Protein AF-A0A444J565-F1 (afdb_monomer_lite)

Sequence (226 aa):
KYPTDCPASCKGESQDQESCPAECQDVPEECLSDNSDEPTAAITCDDCPAECEDNPDAEDCPAECQELGCYGGGSMGPLRFIGDIGYLRLSDPADFLFARLGVEYSPYAGTSYENISYLAMVGAAPKLDGSDGDDALLIDLFAQYNWSGAFDGFIGLGLGAWISAGDDDLDSEDTDIDILANIGARVYGHRDDFNISVFLEARNAVDELSDMDQYGRFGIGLRFQH

Foldseek 3Di:
DQDLPWDPVLPDDDDPVVPTDPSSNPDPPVRNDPPPDPPPPQDDLVNWDPVCQAPVPDPPGDVSNVVVVSHPLDVLAQKWKKKKWWWKAWLQGWIKTKIKIWIKGQPQPPHPQSQKIKIWIWIKIATDDHDDEGIWIKTKIWIKGWDDDPFTKIKIWIKMWTAAPDDPPDPRRHTFIKIKIKIWTWDDDDPSDWTKIKMKMKIAGPVCPVPCNRGIMIIIMMMIID

Radius of gyration: 32.0 Å; chains: 1; bounding box: 85×38×83 Å

Structure (mmCIF, N/CA/C/O backbone):
data_AF-A0A444J565-F1
#
_entry.id   AF-A0A444J565-F1
#
loop_
_atom_site.group_PDB
_atom_site.id
_atom_site.type_symbol
_atom_site.label_atom_id
_atom_site.label_alt_id
_atom_site.label_comp_id
_atom_site.label_asym_id
_atom_site.label_entity_id
_atom_site.label_seq_id
_atom_site.pdbx_PDB_ins_code
_atom_site.Cartn_x
_atom_site.Cartn_y
_atom_site.Cartn_z
_atom_site.occupancy
_atom_site.B_iso_or_equiv
_atom_site.auth_seq_id
_atom_site.auth_comp_id
_atom_site.auth_asym_id
_atom_site.auth_atom_id
_atom_site.pdbx_PDB_model_num
ATOM 1 N N . LYS A 1 1 ? -45.075 -5.013 58.833 1.00 45.97 1 LYS A N 1
ATOM 2 C CA . LYS A 1 1 ? -44.958 -5.349 57.396 1.00 45.97 1 LYS A CA 1
ATOM 3 C C . LYS A 1 1 ? -45.856 -4.363 56.686 1.00 45.97 1 LYS A C 1
ATOM 5 O O . LYS A 1 1 ? -47.062 -4.528 56.791 1.00 45.97 1 LYS A O 1
ATOM 10 N N . TYR A 1 2 ? -45.285 -3.292 56.151 1.00 52.88 2 TYR A N 1
ATOM 11 C CA . TYR A 1 2 ? -46.054 -2.324 55.374 1.00 52.88 2 TYR A CA 1
ATOM 12 C C . TYR A 1 2 ? -46.237 -2.863 53.948 1.00 52.88 2 TYR A C 1
ATOM 14 O O . TYR A 1 2 ? -45.377 -3.637 53.510 1.00 52.88 2 TYR A O 1
ATOM 22 N N . PRO A 1 3 ? -47.350 -2.551 53.264 1.00 55.16 3 PRO A N 1
ATOM 23 C CA . PRO A 1 3 ? -47.613 -3.071 51.929 1.00 55.16 3 PRO A CA 1
ATOM 24 C C . PRO A 1 3 ? -46.631 -2.447 50.932 1.00 55.16 3 PRO A C 1
ATOM 26 O O . PRO A 1 3 ? -46.539 -1.228 50.828 1.00 55.16 3 PRO A O 1
ATOM 29 N N . THR A 1 4 ? -45.911 -3.278 50.183 1.00 57.66 4 THR A N 1
ATOM 30 C CA . THR A 1 4 ? -45.062 -2.860 49.052 1.00 57.66 4 THR A CA 1
ATOM 31 C C . THR A 1 4 ? -45.871 -2.390 47.841 1.00 57.66 4 THR A C 1
ATOM 33 O O . THR A 1 4 ? -45.306 -1.847 46.899 1.00 57.66 4 THR A O 1
ATOM 36 N N . ASP A 1 5 ? -47.192 -2.574 47.877 1.00 59.41 5 ASP A N 1
ATOM 37 C CA . ASP A 1 5 ? -48.066 -2.491 46.704 1.00 59.41 5 ASP A CA 1
ATOM 38 C C . ASP A 1 5 ? -48.913 -1.203 46.687 1.00 59.41 5 ASP A C 1
ATOM 40 O O . ASP A 1 5 ? -49.922 -1.116 45.987 1.00 59.41 5 ASP A O 1
ATOM 44 N N . CYS A 1 6 ? -48.534 -0.190 47.474 1.00 61.16 6 CYS A N 1
ATOM 45 C CA . CYS A 1 6 ? -49.239 1.089 47.491 1.00 61.16 6 CYS A CA 1
ATOM 46 C C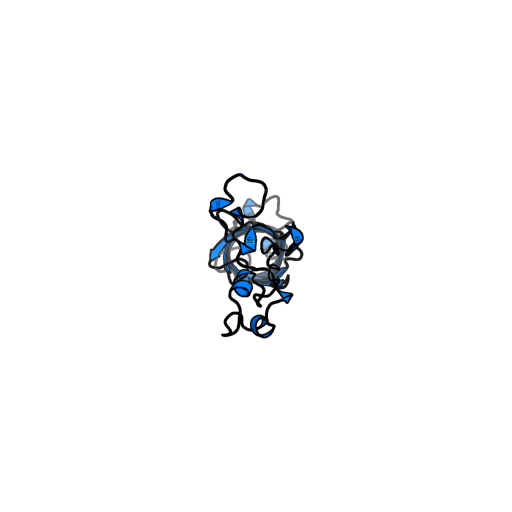 . CYS A 1 6 ? -48.935 1.895 46.207 1.00 61.16 6 CYS A C 1
ATOM 48 O O . CYS A 1 6 ? -47.764 2.141 45.902 1.00 61.16 6 CYS A O 1
ATOM 50 N N . PRO A 1 7 ? -49.960 2.355 45.462 1.00 60.50 7 PRO A N 1
ATOM 51 C CA . PRO A 1 7 ? -49.773 3.174 44.267 1.00 60.50 7 PRO A CA 1
ATOM 52 C C . PRO A 1 7 ? -49.045 4.487 44.576 1.00 60.50 7 PRO A C 1
ATOM 54 O O . PRO A 1 7 ? -49.325 5.138 45.584 1.00 60.50 7 PRO A O 1
ATOM 57 N N . ALA A 1 8 ? -48.175 4.932 43.665 1.00 60.56 8 ALA A N 1
ATOM 58 C CA . ALA A 1 8 ? -47.425 6.183 43.812 1.00 60.56 8 ALA A CA 1
ATOM 59 C C . ALA A 1 8 ? -48.328 7.424 43.980 1.00 60.56 8 ALA A C 1
ATOM 61 O O . ALA A 1 8 ? -47.928 8.389 44.617 1.00 60.56 8 ALA A O 1
ATOM 62 N N . SER A 1 9 ? -49.570 7.385 43.482 1.00 57.66 9 SER A N 1
ATOM 63 C CA . SER A 1 9 ? -50.558 8.466 43.635 1.00 57.66 9 SER A CA 1
ATOM 64 C C . SER A 1 9 ? -51.028 8.692 45.076 1.00 57.66 9 SER A C 1
ATOM 66 O O . SER A 1 9 ? -51.597 9.737 45.366 1.00 57.66 9 SER A O 1
ATOM 68 N N . CYS A 1 10 ? -50.798 7.729 45.973 1.00 59.00 10 CYS A N 1
ATOM 69 C CA . CYS A 1 10 ? -51.082 7.855 47.403 1.00 59.00 10 CYS A CA 1
ATOM 70 C C . CYS A 1 10 ? -49.879 8.414 48.194 1.00 59.00 10 CYS A C 1
ATOM 72 O O . CYS A 1 10 ? -49.980 8.592 49.405 1.00 59.00 10 CYS A O 1
ATOM 74 N N . LYS A 1 11 ? -48.745 8.689 47.526 1.00 58.72 11 LYS A N 1
ATOM 75 C CA . LYS A 1 11 ? -47.534 9.277 48.114 1.00 58.72 11 LYS A CA 1
ATOM 76 C C . LYS A 1 11 ? -47.588 10.808 47.989 1.00 58.72 11 LYS A C 1
ATOM 78 O O . LYS A 1 11 ? -47.165 11.367 46.981 1.00 58.72 11 LYS A O 1
ATOM 83 N N . GLY A 1 12 ? -48.155 11.487 48.987 1.00 54.72 12 GLY A N 1
ATOM 84 C CA . GLY A 1 12 ? -48.069 12.950 49.127 1.00 54.72 12 GLY A CA 1
ATOM 85 C C . GLY A 1 12 ? -49.375 13.643 49.526 1.00 54.72 12 GLY A C 1
ATOM 86 O O . GLY A 1 12 ? -50.467 13.122 49.307 1.00 54.72 12 GLY A O 1
ATOM 87 N N . GLU A 1 13 ? -49.260 14.847 50.100 1.00 49.97 13 GLU A N 1
ATOM 88 C CA . GLU A 1 13 ? -50.359 15.716 50.569 1.00 49.97 13 GLU A CA 1
ATOM 89 C C . GLU A 1 13 ? -51.210 16.316 49.421 1.00 49.97 13 GLU A C 1
ATOM 91 O O . GLU A 1 13 ? -51.470 17.520 49.375 1.00 49.97 13 GLU A O 1
ATOM 96 N N . SER A 1 14 ? -51.642 15.500 48.456 1.00 48.25 14 SER A N 1
ATOM 97 C CA . SER A 1 14 ? -52.520 15.926 47.360 1.00 48.25 14 SER A CA 1
ATOM 98 C C . SER A 1 14 ? -53.898 15.256 47.429 1.00 48.25 14 SER A C 1
ATOM 100 O O . SER A 1 14 ? -54.079 14.190 48.010 1.00 48.25 14 SER A O 1
ATOM 102 N N . GLN A 1 15 ? -54.897 15.964 46.907 1.00 47.25 15 GLN A N 1
ATOM 103 C CA . GLN A 1 15 ? -56.272 16.041 47.417 1.00 47.25 15 GLN A CA 1
ATOM 104 C C . GLN A 1 15 ? -57.213 14.851 47.132 1.00 47.25 15 GLN A C 1
ATOM 106 O O . GLN A 1 15 ? -58.409 14.996 47.360 1.00 47.25 15 GLN A O 1
ATOM 111 N N . ASP A 1 16 ? -56.724 13.676 46.731 1.00 53.06 16 ASP A N 1
ATOM 112 C CA . ASP A 1 16 ? -57.581 12.541 46.329 1.00 53.06 16 ASP A CA 1
ATOM 113 C C . ASP A 1 16 ? -57.359 11.264 47.173 1.00 53.06 16 ASP A C 1
ATOM 115 O O . ASP A 1 16 ? -57.266 10.143 46.667 1.00 53.06 16 ASP A O 1
ATOM 119 N N . GLN A 1 17 ? -57.316 11.422 48.503 1.00 53.44 17 GLN A N 1
ATOM 120 C CA . GLN A 1 17 ? -57.151 10.322 49.474 1.00 53.44 17 GLN A CA 1
ATOM 121 C C . GLN A 1 17 ? -58.328 9.325 49.537 1.00 53.44 17 GLN A C 1
ATOM 123 O O . GLN A 1 17 ? -58.170 8.241 50.103 1.00 53.44 17 GLN A O 1
ATOM 128 N N . GLU A 1 18 ? -59.492 9.635 48.954 1.00 55.84 18 GLU A N 1
ATOM 129 C CA . GLU A 1 18 ? -60.678 8.755 48.995 1.00 55.84 18 GLU A CA 1
ATOM 130 C C . GLU A 1 18 ? -60.522 7.461 48.176 1.00 55.84 18 GLU A C 1
ATOM 132 O O . GLU A 1 18 ? -61.302 6.526 48.352 1.00 55.84 18 GLU A O 1
ATOM 137 N N . SER A 1 19 ? -59.512 7.376 47.305 1.00 59.12 19 SER A N 1
ATOM 138 C CA . SER A 1 19 ? -59.279 6.214 46.434 1.00 59.12 19 SER A CA 1
ATOM 139 C C . SER A 1 19 ? -58.179 5.258 46.919 1.00 59.12 19 SER A C 1
ATOM 141 O O . SER A 1 19 ? -57.974 4.202 46.317 1.00 59.12 19 SER A O 1
ATOM 143 N N . CYS A 1 20 ? -57.486 5.592 48.012 1.00 61.38 20 CYS A N 1
ATOM 144 C CA . CYS A 1 20 ? -56.373 4.797 48.528 1.00 61.38 20 CYS A CA 1
ATOM 145 C C . CYS A 1 20 ? -56.859 3.706 49.504 1.00 61.38 20 CYS A C 1
ATOM 147 O O . CYS A 1 20 ? -57.715 3.978 50.351 1.00 61.38 20 CYS A O 1
ATOM 149 N N . PRO A 1 21 ? -56.302 2.479 49.448 1.00 63.62 21 PRO A N 1
ATOM 150 C CA . PRO A 1 21 ? -56.527 1.465 50.476 1.00 63.62 21 PRO A CA 1
ATOM 151 C C . PRO A 1 21 ? -56.171 2.019 51.862 1.00 63.62 21 PRO A C 1
ATOM 153 O O . PRO A 1 21 ? -55.151 2.690 52.011 1.00 63.62 21 PRO A O 1
ATOM 156 N N . ALA A 1 22 ? -56.980 1.719 52.885 1.00 63.88 22 ALA A N 1
ATOM 157 C CA . ALA A 1 22 ? -56.796 2.250 54.246 1.00 63.88 22 ALA A CA 1
ATOM 158 C C . ALA A 1 22 ? -55.398 1.959 54.830 1.00 63.88 22 ALA A C 1
ATOM 160 O O . ALA A 1 22 ? -54.875 2.711 55.642 1.00 63.88 22 ALA A O 1
ATOM 161 N N . GLU A 1 23 ? -54.768 0.881 54.373 1.00 63.78 23 GLU A N 1
ATOM 162 C CA . GLU A 1 23 ? -53.421 0.454 54.749 1.00 63.78 23 GLU A CA 1
ATOM 163 C C . GLU A 1 23 ? -52.279 1.294 54.138 1.00 63.78 23 GLU A C 1
ATOM 165 O O . GLU A 1 23 ? -51.127 1.118 54.531 1.00 63.78 23 GLU A O 1
ATOM 170 N N . CYS A 1 24 ? -52.591 2.240 53.246 1.00 62.22 24 CYS A N 1
ATOM 171 C CA . CYS A 1 24 ? -51.636 3.153 52.607 1.00 62.22 24 CYS A CA 1
ATOM 172 C C . CYS A 1 24 ? -51.797 4.627 53.039 1.00 62.22 24 CYS A C 1
ATOM 174 O O . CYS A 1 24 ? -51.019 5.461 52.590 1.00 62.22 24 CYS A O 1
ATOM 176 N N . GLN A 1 25 ? -52.791 4.976 53.870 1.00 61.25 25 GLN A N 1
ATOM 177 C CA . GLN A 1 25 ? -53.098 6.379 54.212 1.00 61.25 25 GLN A CA 1
ATOM 178 C C . GLN A 1 25 ? -52.186 6.981 55.301 1.00 61.25 25 GLN A C 1
ATOM 180 O O . GLN A 1 25 ? -52.028 8.196 55.338 1.00 61.25 25 GLN A O 1
ATOM 185 N N . ASP A 1 26 ? -51.543 6.147 56.129 1.00 60.81 26 ASP A N 1
ATOM 186 C CA . ASP A 1 26 ? -50.733 6.577 57.287 1.00 60.81 26 ASP A CA 1
ATOM 187 C C . ASP A 1 26 ? -49.275 6.068 57.241 1.00 60.81 26 ASP A C 1
ATOM 189 O O . ASP A 1 26 ? -48.596 5.992 58.268 1.00 60.81 26 ASP A O 1
ATOM 193 N N . VAL A 1 27 ? -48.780 5.658 56.067 1.00 58.62 27 VAL A N 1
ATOM 194 C CA . VAL A 1 27 ? -47.421 5.106 55.937 1.00 58.62 27 VAL A CA 1
ATOM 195 C C . VAL A 1 27 ? -46.421 6.246 55.701 1.00 58.62 27 VAL A C 1
ATOM 197 O O . VAL A 1 27 ? -46.564 6.964 54.711 1.00 58.62 27 VAL A O 1
ATOM 200 N N . PRO A 1 28 ? -45.400 6.424 56.566 1.00 58.34 28 PRO A N 1
ATOM 201 C CA . PRO A 1 28 ? -44.347 7.414 56.352 1.00 58.34 28 PRO A CA 1
ATOM 202 C C . PRO A 1 28 ? -43.649 7.201 55.006 1.00 58.34 28 PRO A C 1
ATOM 204 O O . PRO A 1 28 ? -43.389 6.062 54.620 1.00 58.34 28 PRO A O 1
ATOM 207 N N . GLU A 1 29 ? -43.310 8.290 54.317 1.00 57.34 29 GLU A N 1
ATOM 208 C CA . GLU A 1 29 ? -42.691 8.283 52.980 1.00 57.34 29 GLU A CA 1
ATOM 209 C C . GLU A 1 29 ? -41.414 7.417 52.935 1.00 57.34 29 GLU A C 1
ATOM 211 O O . GLU A 1 29 ? -41.199 6.643 52.009 1.00 57.34 29 GLU A O 1
ATOM 216 N N . GLU A 1 30 ? -40.650 7.427 54.030 1.00 54.84 30 GLU A N 1
ATOM 217 C CA . GLU A 1 30 ? -39.456 6.605 54.274 1.00 54.84 30 GLU A CA 1
ATOM 218 C C . GLU A 1 30 ? -39.699 5.081 54.304 1.00 54.84 30 GLU A C 1
ATOM 220 O O . GLU A 1 30 ? -38.758 4.298 54.182 1.00 54.84 30 GLU A O 1
ATOM 225 N N . CYS A 1 31 ? -40.946 4.634 54.476 1.00 51.25 31 CYS A N 1
ATOM 226 C CA . CYS A 1 31 ? -41.323 3.217 54.500 1.00 51.25 31 CYS A CA 1
ATOM 227 C C . CYS A 1 31 ? -41.835 2.701 53.144 1.00 51.25 31 CYS A C 1
ATOM 229 O O . CYS A 1 31 ? -42.086 1.501 53.011 1.00 51.25 31 CYS A O 1
ATOM 231 N N . LEU A 1 32 ? -41.998 3.575 52.149 1.00 54.59 32 LEU A N 1
ATOM 232 C CA . LEU A 1 32 ? -42.463 3.225 50.811 1.00 54.59 32 LEU A CA 1
ATOM 233 C C . LEU A 1 32 ? -41.268 3.172 49.864 1.00 54.59 32 LEU A C 1
ATOM 235 O O . LEU A 1 32 ? -41.042 4.119 49.118 1.00 54.59 32 LEU A O 1
ATOM 239 N N . SER A 1 33 ? -40.522 2.064 49.909 1.00 51.97 33 SER A N 1
ATOM 240 C CA . SER A 1 33 ? -39.313 1.834 49.106 1.00 51.97 33 SER A CA 1
ATOM 241 C C . SER A 1 33 ? -39.456 2.356 47.673 1.00 51.97 33 SER A C 1
ATOM 243 O O . SER A 1 33 ? -40.312 1.887 46.914 1.00 51.97 33 SER A O 1
ATOM 245 N N . ASP A 1 34 ? -38.613 3.323 47.322 1.00 46.41 34 ASP A N 1
ATOM 246 C CA . ASP A 1 34 ? -38.399 3.779 45.955 1.00 46.41 34 ASP A CA 1
ATOM 247 C C . ASP A 1 34 ? -37.713 2.661 45.169 1.00 46.41 34 ASP A C 1
ATOM 249 O O . ASP A 1 34 ? -36.499 2.506 45.200 1.00 46.41 34 ASP A O 1
ATOM 253 N N . ASN A 1 35 ? -38.508 1.860 44.461 1.00 49.59 35 ASN A N 1
ATOM 254 C CA . ASN A 1 35 ? -38.014 1.003 43.381 1.00 49.59 35 ASN A CA 1
ATOM 255 C C . ASN A 1 35 ? -38.034 1.762 42.044 1.00 49.59 35 ASN A C 1
ATOM 257 O O . ASN A 1 35 ? -38.467 1.232 41.022 1.00 49.59 35 ASN A O 1
ATOM 261 N N . SER A 1 36 ? -37.602 3.019 42.048 1.00 53.12 36 SER A N 1
ATOM 262 C CA . SER A 1 36 ? -37.327 3.775 40.829 1.00 53.12 36 SER A CA 1
ATOM 263 C C . SER A 1 36 ? -35.885 4.251 40.888 1.00 53.12 36 SER A C 1
ATOM 265 O O . SER A 1 36 ? -35.541 5.051 41.753 1.00 53.12 36 SER A O 1
ATOM 267 N N . ASP A 1 37 ? -35.090 3.739 39.950 1.00 47.09 37 ASP A N 1
ATOM 268 C CA . ASP A 1 37 ? -33.718 4.144 39.635 1.00 47.09 37 ASP A CA 1
ATOM 269 C C . ASP A 1 37 ? -32.599 3.534 40.501 1.00 47.09 37 ASP A C 1
ATOM 271 O O . ASP A 1 37 ? -31.717 4.234 40.997 1.00 47.09 37 ASP A O 1
ATOM 275 N N . GLU A 1 38 ? -32.534 2.199 40.577 1.00 44.62 38 GLU A N 1
ATOM 276 C CA . GLU A 1 38 ? -31.201 1.590 40.471 1.00 44.62 38 GLU A CA 1
ATOM 277 C C . GLU A 1 38 ? -30.759 1.732 39.005 1.00 44.62 38 GLU A C 1
ATOM 279 O O . GLU A 1 38 ? -31.504 1.310 38.113 1.00 44.62 38 GLU A O 1
ATOM 284 N N . PRO A 1 39 ? -29.584 2.317 38.703 1.00 44.56 39 PRO A N 1
ATOM 285 C CA . PRO A 1 39 ? -29.017 2.157 37.378 1.00 44.56 39 PRO A CA 1
ATOM 286 C C . PRO A 1 39 ? -28.799 0.656 37.212 1.00 44.56 39 PRO A C 1
ATOM 288 O O . PRO A 1 39 ? -28.004 0.069 37.945 1.00 44.56 39 PRO A O 1
ATOM 291 N N . THR A 1 40 ? -29.526 0.018 36.292 1.00 49.66 40 THR A N 1
ATOM 292 C CA . THR A 1 40 ? -29.164 -1.323 35.830 1.00 49.66 40 THR A CA 1
ATOM 293 C C . THR A 1 40 ? -27.690 -1.245 35.483 1.00 49.66 40 THR A C 1
ATOM 295 O O . THR A 1 40 ? -27.330 -0.473 34.589 1.00 49.66 40 THR A O 1
ATOM 298 N N . ALA A 1 41 ? -26.844 -1.924 36.262 1.00 53.22 41 ALA A N 1
ATOM 299 C CA . ALA A 1 41 ? -25.413 -1.938 36.025 1.00 53.22 41 ALA A CA 1
ATOM 300 C C . ALA A 1 41 ? -25.226 -2.281 34.548 1.00 53.22 41 ALA A C 1
ATOM 302 O O . ALA A 1 41 ? -25.703 -3.321 34.093 1.00 53.22 41 ALA A O 1
ATOM 303 N N . ALA A 1 42 ? -24.675 -1.339 33.782 1.00 61.41 42 ALA A N 1
ATOM 304 C CA . ALA A 1 42 ? -24.409 -1.578 32.378 1.00 61.41 42 ALA A CA 1
ATOM 305 C C . ALA A 1 42 ? -23.460 -2.775 32.329 1.00 61.41 42 ALA A C 1
ATOM 307 O O . ALA A 1 42 ? -22.376 -2.693 32.904 1.00 61.41 42 ALA A O 1
ATOM 308 N N . ILE A 1 43 ? -23.906 -3.879 31.724 1.00 65.38 43 ILE A N 1
ATOM 309 C CA . ILE A 1 43 ? -23.059 -5.048 31.490 1.00 65.38 43 ILE A CA 1
ATOM 310 C C . ILE A 1 43 ? -21.803 -4.560 30.768 1.00 65.38 43 ILE A C 1
ATOM 312 O O . ILE A 1 43 ? -21.882 -3.823 29.783 1.00 65.38 43 ILE A O 1
ATOM 316 N N . THR A 1 44 ? -20.649 -4.934 31.300 1.00 70.19 44 THR A N 1
ATOM 317 C CA . THR A 1 44 ? -19.340 -4.694 30.697 1.00 70.19 44 THR A CA 1
ATOM 318 C C . THR A 1 44 ? -18.763 -6.011 30.192 1.00 70.19 44 THR A C 1
ATOM 320 O O . THR A 1 44 ? -19.259 -7.083 30.533 1.00 70.19 44 THR A O 1
ATOM 323 N N . CYS A 1 45 ? -17.700 -5.962 29.387 1.00 65.56 45 CYS A N 1
ATOM 324 C CA . CYS A 1 45 ? -17.066 -7.188 28.896 1.00 65.56 45 CYS A CA 1
ATOM 325 C C . CYS A 1 45 ? -16.532 -8.095 30.014 1.00 65.56 45 CYS A C 1
ATOM 327 O O . CYS A 1 45 ? -16.492 -9.306 29.829 1.00 65.56 45 CYS A O 1
ATOM 329 N N . ASP A 1 46 ? -16.205 -7.537 31.183 1.00 72.25 46 ASP A N 1
ATOM 330 C CA . ASP A 1 46 ? -15.764 -8.306 32.353 1.00 72.25 46 ASP A CA 1
ATOM 331 C C . ASP A 1 46 ? -16.897 -9.155 32.971 1.00 72.25 46 ASP A C 1
ATOM 333 O O . ASP A 1 46 ? -16.634 -10.084 33.736 1.00 72.25 46 ASP A O 1
ATOM 337 N N . ASP A 1 47 ? -18.155 -8.848 32.634 1.00 76.12 47 ASP A N 1
ATOM 338 C CA . ASP A 1 47 ? -19.346 -9.577 33.081 1.00 76.12 47 ASP A CA 1
ATOM 339 C C . ASP A 1 47 ? -19.736 -10.714 32.113 1.00 76.12 47 ASP A C 1
ATOM 341 O O . ASP A 1 47 ? -20.658 -11.486 32.394 1.00 76.12 47 ASP A O 1
ATOM 345 N N . CYS A 1 48 ? -19.044 -10.834 30.973 1.00 74.38 48 CYS A N 1
ATOM 346 C CA . CYS A 1 48 ? -19.309 -11.847 29.958 1.00 74.38 48 CYS A CA 1
ATOM 347 C C . CYS A 1 48 ? -18.564 -13.166 30.268 1.00 74.38 48 CYS A C 1
ATOM 349 O O . CYS A 1 48 ? -17.413 -13.145 30.706 1.00 74.38 48 CYS A O 1
ATOM 351 N N . PRO A 1 49 ? -19.179 -14.344 30.040 1.00 74.38 49 PRO A N 1
ATOM 352 C CA . PRO A 1 49 ? -18.514 -15.627 30.273 1.00 74.38 49 PRO A CA 1
ATOM 353 C C . PRO A 1 49 ? -17.288 -15.827 29.369 1.00 74.38 49 PRO A C 1
ATOM 355 O O . PRO A 1 49 ? -17.372 -15.614 28.162 1.00 74.38 49 PRO A O 1
ATOM 358 N N . ALA A 1 50 ? -16.182 -16.331 29.929 1.00 70.75 50 ALA A N 1
ATOM 359 C CA . ALA A 1 50 ? -14.938 -16.580 29.185 1.00 70.75 50 ALA A CA 1
ATOM 360 C C . ALA A 1 50 ? -15.101 -17.583 28.024 1.00 70.75 50 ALA A C 1
ATOM 362 O O . ALA A 1 50 ? -14.420 -17.486 27.013 1.00 70.75 50 ALA A O 1
ATOM 363 N N . GLU A 1 51 ? -16.038 -18.530 28.129 1.00 67.56 51 GLU A N 1
ATOM 364 C CA . GLU A 1 51 ? -16.332 -19.504 27.062 1.00 67.56 51 GLU A CA 1
ATOM 365 C C . GLU A 1 51 ? -16.831 -18.834 25.772 1.00 67.56 51 GLU A C 1
ATOM 367 O O . GLU A 1 51 ? -16.675 -19.376 24.677 1.00 67.56 51 GLU A O 1
ATOM 372 N N . CYS A 1 52 ? -17.379 -17.628 25.902 1.00 66.69 52 CYS A N 1
ATOM 373 C CA . CYS A 1 52 ? -17.840 -16.825 24.788 1.00 66.69 52 CYS A CA 1
ATOM 374 C C . CYS A 1 52 ? -16.727 -15.981 24.150 1.00 66.69 52 CYS A C 1
ATOM 376 O O . CYS A 1 52 ? -16.909 -15.505 23.034 1.00 66.69 52 CYS A O 1
ATOM 378 N N . GLU A 1 53 ? -15.569 -15.812 24.804 1.00 61.88 53 GLU A N 1
ATOM 379 C CA . GLU A 1 53 ? -14.395 -15.174 24.185 1.00 61.88 53 GLU A CA 1
ATOM 380 C C . GLU A 1 53 ? -13.871 -16.006 23.007 1.00 61.88 53 GLU A C 1
ATOM 382 O O . GLU A 1 53 ? -13.488 -15.446 21.983 1.00 61.88 53 GLU A O 1
ATOM 387 N N . ASP A 1 54 ? -13.898 -17.336 23.133 1.00 62.69 54 ASP A N 1
ATOM 388 C CA . ASP A 1 54 ? -13.405 -18.267 22.111 1.00 62.69 54 ASP A CA 1
ATOM 389 C C . ASP A 1 54 ? -14.481 -18.655 21.078 1.00 62.69 54 ASP A C 1
ATOM 391 O O . ASP A 1 54 ? -14.156 -19.056 19.957 1.00 62.69 54 ASP A O 1
ATOM 395 N N . ASN A 1 55 ? -15.765 -18.565 21.443 1.00 68.62 55 ASN A N 1
ATOM 396 C CA . ASN A 1 55 ? -16.889 -18.874 20.562 1.00 68.62 55 ASN A CA 1
ATOM 397 C C . ASN A 1 55 ? -18.100 -17.963 20.857 1.00 68.62 55 ASN A C 1
ATOM 399 O O . ASN A 1 55 ? -18.933 -18.322 21.694 1.00 68.62 55 ASN A O 1
ATOM 403 N N . PRO A 1 56 ? -18.248 -16.827 20.148 1.00 62.12 56 PRO A N 1
ATOM 404 C CA . PRO A 1 56 ? -19.357 -15.890 20.356 1.00 62.12 56 PRO A CA 1
ATOM 405 C C . PRO A 1 56 ? -20.746 -16.499 20.122 1.00 62.12 56 PRO A C 1
ATOM 407 O O . PRO A 1 56 ? -21.732 -15.958 20.619 1.00 62.12 56 PRO A O 1
ATOM 410 N N . ASP A 1 57 ? -20.831 -17.610 19.384 1.00 66.69 57 ASP A N 1
ATOM 411 C CA . ASP A 1 57 ? -22.078 -18.296 19.028 1.00 66.69 57 ASP A CA 1
ATOM 412 C C . ASP A 1 57 ? -22.379 -19.512 19.929 1.00 66.69 57 ASP A C 1
ATOM 414 O O . ASP A 1 57 ? -23.229 -20.344 19.591 1.00 66.69 57 ASP A O 1
ATOM 418 N N . ALA A 1 58 ? -21.666 -19.684 21.050 1.00 69.81 58 ALA A N 1
ATOM 419 C CA . ALA A 1 58 ? -21.970 -20.763 21.988 1.00 69.81 58 ALA A CA 1
ATOM 420 C C . ALA A 1 58 ? -23.362 -20.573 22.624 1.00 69.81 58 ALA A C 1
ATOM 422 O O . ALA A 1 58 ? -23.833 -19.457 22.835 1.00 69.81 58 ALA A O 1
ATOM 423 N N . GLU A 1 59 ? -24.026 -21.691 22.934 1.00 72.12 59 GLU A N 1
ATOM 424 C CA . GLU A 1 59 ? -25.442 -21.740 23.341 1.00 72.12 59 GLU A CA 1
ATOM 425 C C . GLU A 1 59 ? -25.737 -20.959 24.641 1.00 72.12 59 GLU A C 1
ATOM 427 O O . GLU A 1 59 ? -26.873 -20.548 24.866 1.00 72.12 59 GLU A O 1
ATOM 432 N N . ASP A 1 60 ? -24.703 -20.696 25.448 1.00 73.56 60 ASP A N 1
ATOM 433 C CA . ASP A 1 60 ? -24.778 -20.019 26.748 1.00 73.56 60 ASP A CA 1
ATOM 434 C C . ASP A 1 60 ? -24.283 -18.554 26.725 1.00 73.56 60 ASP A C 1
ATOM 436 O O . ASP A 1 60 ? -24.090 -17.949 27.783 1.00 73.56 60 ASP A O 1
ATOM 440 N N . CYS A 1 61 ? -24.081 -17.953 25.546 1.00 71.19 61 CYS A N 1
ATOM 441 C CA . CYS A 1 61 ? -23.610 -16.570 25.425 1.00 71.19 61 CYS A CA 1
ATOM 442 C C . CYS A 1 61 ? -24.762 -15.549 25.431 1.00 71.19 61 CYS A C 1
ATOM 444 O O . CYS A 1 61 ? -25.628 -15.604 24.554 1.00 71.19 61 CYS A O 1
ATOM 446 N N . PRO A 1 62 ? -24.792 -14.596 26.388 1.00 74.94 62 PRO A N 1
ATOM 447 C CA . PRO A 1 62 ? -25.785 -13.524 26.397 1.00 74.94 62 PRO A CA 1
ATOM 448 C C . PRO A 1 62 ? -25.719 -12.674 25.123 1.00 74.94 62 PRO A C 1
ATOM 450 O O . PRO A 1 62 ? -24.638 -12.288 24.672 1.00 74.94 62 PRO A O 1
ATOM 453 N N . ALA A 1 63 ? -26.882 -12.327 24.568 1.00 70.12 63 ALA A N 1
ATOM 454 C CA . ALA A 1 63 ? -26.969 -11.496 23.366 1.00 70.12 63 ALA A CA 1
ATOM 455 C C . ALA A 1 63 ? -26.361 -10.100 23.592 1.00 70.12 63 ALA A C 1
ATOM 457 O O . ALA A 1 63 ? -25.745 -9.531 22.695 1.00 70.12 63 ALA A O 1
ATOM 458 N N . GLU A 1 64 ? -26.462 -9.578 24.814 1.00 72.00 64 GLU A N 1
ATOM 459 C CA . GLU A 1 64 ? -25.920 -8.281 25.217 1.00 72.00 64 GLU A CA 1
ATOM 460 C C . GLU A 1 64 ? -24.396 -8.218 25.049 1.00 72.00 64 GLU A C 1
ATOM 462 O O . GLU A 1 64 ? -23.842 -7.190 24.673 1.00 72.00 64 GLU A O 1
ATOM 467 N N . CYS A 1 65 ? -23.702 -9.332 25.267 1.00 67.06 65 CYS A N 1
ATOM 468 C CA . CYS A 1 65 ? -22.258 -9.408 25.094 1.00 67.06 65 CYS A CA 1
ATOM 469 C C . CYS A 1 65 ? -21.845 -9.542 23.612 1.00 67.06 65 CYS A C 1
ATOM 471 O O . CYS A 1 65 ? -20.747 -9.108 23.250 1.00 67.06 65 CYS A O 1
ATOM 473 N N . GLN A 1 66 ? -22.726 -10.071 22.745 1.00 64.69 66 GLN A N 1
ATOM 474 C CA . GLN A 1 66 ? -22.538 -10.020 21.287 1.00 64.69 66 GLN A CA 1
ATOM 475 C C . GLN A 1 66 ? -22.680 -8.578 20.785 1.00 64.69 66 GLN A C 1
ATOM 477 O O . GLN A 1 66 ? -21.866 -8.122 19.986 1.00 64.69 66 GLN A O 1
ATOM 482 N N . GLU A 1 67 ? -23.671 -7.839 21.295 1.00 64.38 67 GLU A N 1
ATOM 483 C CA . GLU A 1 67 ? -23.885 -6.425 20.956 1.00 64.38 67 GLU A CA 1
ATOM 484 C C . GLU A 1 67 ? -22.748 -5.514 21.447 1.00 64.38 67 GLU A C 1
ATOM 486 O O . GLU A 1 67 ? -22.417 -4.532 20.782 1.00 64.38 67 GLU A O 1
ATOM 491 N N . LEU A 1 68 ? -22.120 -5.848 22.579 1.00 65.81 68 LEU A N 1
ATOM 492 C CA . LEU A 1 68 ? -20.965 -5.122 23.117 1.00 65.81 68 LEU A CA 1
ATOM 493 C C . LEU A 1 68 ? -19.641 -5.430 22.394 1.00 65.81 68 LEU A C 1
ATOM 495 O O . LEU A 1 68 ? -18.654 -4.735 22.634 1.00 65.81 68 LEU A O 1
ATOM 499 N N . GLY A 1 69 ? -19.591 -6.450 21.528 1.00 59.16 69 GLY A N 1
ATOM 500 C CA . GLY A 1 69 ? -18.362 -6.844 20.831 1.00 59.16 69 GLY A CA 1
ATOM 501 C C . GLY A 1 69 ? -17.272 -7.388 21.764 1.00 59.16 69 GLY A C 1
ATOM 502 O O . GLY A 1 69 ? -16.088 -7.294 21.453 1.00 59.16 69 GLY A O 1
ATOM 503 N N . CYS A 1 70 ? -17.659 -7.942 22.917 1.00 60.28 70 CYS A N 1
ATOM 504 C CA . CYS A 1 70 ? -16.736 -8.441 23.945 1.00 60.28 70 CYS A CA 1
ATOM 505 C C . CYS A 1 70 ? -16.066 -9.772 23.581 1.00 60.28 70 CYS A C 1
ATOM 507 O O . CYS A 1 70 ? -15.138 -10.217 24.252 1.00 60.28 70 CYS A O 1
ATOM 509 N N . TYR A 1 71 ? -16.554 -10.424 22.534 1.00 58.91 71 TYR A N 1
ATOM 510 C CA . TYR A 1 71 ? -16.141 -11.755 22.139 1.00 58.91 71 TYR A CA 1
ATOM 511 C C . TYR A 1 71 ? -15.172 -11.685 20.979 1.00 58.91 71 TYR A C 1
ATOM 513 O O . TYR A 1 71 ? -15.606 -11.382 19.875 1.00 58.91 71 TYR A O 1
ATOM 521 N N . GLY A 1 72 ? -13.893 -11.975 21.229 1.00 52.47 72 GLY A N 1
ATOM 522 C CA . GLY A 1 72 ? -13.022 -12.743 20.325 1.00 52.47 72 GLY A CA 1
ATOM 523 C C . GLY A 1 72 ? -12.853 -12.338 18.855 1.00 52.47 72 GLY A C 1
ATOM 524 O O . GLY A 1 72 ? -12.086 -12.988 18.153 1.00 52.47 72 GLY A O 1
ATOM 525 N N . GLY A 1 73 ? -13.491 -11.286 18.352 1.00 43.19 73 GLY A N 1
ATOM 526 C CA . GLY A 1 73 ? -13.091 -10.587 17.149 1.00 43.19 73 GLY A CA 1
ATOM 527 C C . GLY A 1 73 ? -11.890 -9.797 17.588 1.00 43.19 73 GLY A C 1
ATOM 528 O O . GLY A 1 73 ? -12.058 -8.708 18.131 1.00 43.19 73 GLY A O 1
ATOM 529 N N . GLY A 1 74 ? -10.719 -10.442 17.526 1.00 42.62 74 GLY A N 1
ATOM 530 C CA . GLY A 1 74 ? -9.493 -9.929 18.105 1.00 42.62 74 GLY A CA 1
ATOM 531 C C . GLY A 1 74 ? -9.426 -8.427 17.899 1.00 42.62 74 GLY A C 1
ATOM 532 O O . GLY A 1 74 ? -9.737 -7.942 16.812 1.00 42.62 74 GLY A O 1
ATOM 533 N N . SER A 1 75 ? -9.010 -7.693 18.933 1.00 45.38 75 SER A N 1
ATOM 534 C CA . SER A 1 75 ? -8.195 -6.507 18.696 1.00 45.38 75 SER A CA 1
ATOM 535 C C . SER A 1 75 ? -7.199 -6.947 17.634 1.00 45.38 75 SER A C 1
ATOM 537 O O . SER A 1 75 ? -6.268 -7.700 17.939 1.00 45.38 75 SER A O 1
ATOM 539 N N . MET A 1 76 ? -7.536 -6.679 16.366 1.00 52.09 76 MET A N 1
ATOM 540 C CA . MET A 1 76 ? -6.762 -7.140 15.240 1.00 52.09 76 MET A CA 1
ATOM 541 C C . MET A 1 76 ? -5.459 -6.462 15.551 1.00 52.09 76 MET A C 1
ATOM 543 O O . MET A 1 76 ? -5.427 -5.235 15.722 1.00 52.09 76 MET A O 1
ATOM 547 N N . GLY A 1 77 ? -4.452 -7.289 15.854 1.00 62.44 77 GLY A N 1
ATOM 548 C CA . GLY A 1 77 ? -3.194 -6.778 16.350 1.00 62.44 77 GLY A CA 1
ATOM 549 C C . GLY A 1 77 ? -2.791 -5.643 15.424 1.00 62.44 77 GLY A C 1
ATOM 550 O O . GLY A 1 77 ? -3.196 -5.628 14.258 1.00 62.44 77 GLY A O 1
ATOM 551 N N . PRO A 1 78 ? -1.987 -4.683 15.881 1.00 80.50 78 PRO A N 1
ATOM 552 C CA . PRO A 1 78 ? -1.626 -3.568 15.025 1.00 80.50 78 PRO A CA 1
ATOM 553 C C . PRO A 1 78 ? -0.989 -4.038 13.702 1.00 80.50 78 PRO A C 1
ATOM 555 O O . PRO A 1 78 ? -0.781 -3.214 12.841 1.00 80.50 78 PRO A O 1
ATOM 558 N N . LEU A 1 79 ? -0.693 -5.329 13.517 1.00 88.31 79 LEU A N 1
ATOM 559 C CA . LEU A 1 79 ? -0.231 -5.967 12.298 1.00 88.31 79 LEU A CA 1
ATOM 560 C C . LEU A 1 79 ? -1.344 -6.723 11.549 1.00 88.31 79 LEU A C 1
ATOM 562 O O . LEU A 1 79 ? -2.005 -7.587 12.122 1.00 88.31 79 LEU A O 1
ATOM 566 N N . ARG A 1 80 ? -1.439 -6.483 10.240 1.00 90.12 80 ARG A N 1
ATOM 567 C CA . ARG A 1 80 ? -2.271 -7.225 9.282 1.00 90.12 80 ARG A CA 1
ATOM 568 C C . ARG A 1 80 ? -1.444 -7.731 8.115 1.00 90.12 80 ARG A C 1
ATOM 570 O O . ARG A 1 80 ? -0.445 -7.105 7.760 1.00 90.12 80 ARG A O 1
ATOM 577 N N . PHE A 1 81 ? -1.869 -8.822 7.489 1.00 94.88 81 PHE A N 1
ATOM 578 C CA . PHE A 1 81 ? -1.241 -9.293 6.259 1.00 94.88 81 PHE A CA 1
ATOM 579 C C . PHE A 1 81 ? -1.869 -8.619 5.049 1.00 94.88 81 PHE A C 1
ATOM 581 O O . PHE A 1 81 ? -3.084 -8.455 4.957 1.00 94.88 81 PHE A O 1
ATOM 588 N N . ILE A 1 82 ? -1.023 -8.247 4.097 1.00 96.62 82 ILE A N 1
ATOM 589 C CA . ILE A 1 82 ? -1.445 -7.571 2.879 1.00 96.62 82 ILE A CA 1
ATOM 590 C C . ILE A 1 82 ? -0.800 -8.215 1.659 1.00 96.62 82 ILE A C 1
ATOM 592 O O . ILE A 1 82 ? 0.354 -8.647 1.697 1.00 96.62 82 ILE A O 1
ATOM 596 N N . GLY A 1 83 ? -1.553 -8.283 0.570 1.00 97.88 83 GLY A N 1
ATOM 597 C CA . GLY A 1 83 ? -1.056 -8.711 -0.726 1.00 97.88 83 GLY A CA 1
ATOM 598 C C . GLY A 1 83 ? -1.630 -7.853 -1.836 1.00 97.88 83 GLY A C 1
ATOM 599 O O . GLY A 1 83 ? -2.837 -7.635 -1.878 1.00 97.88 83 GLY A O 1
ATOM 600 N N . ASP A 1 84 ? -0.777 -7.414 -2.751 1.00 98.31 84 ASP A N 1
ATOM 601 C CA . ASP A 1 84 ? -1.182 -6.669 -3.934 1.00 98.31 84 ASP A CA 1
ATOM 602 C C . ASP A 1 84 ? -0.848 -7.466 -5.198 1.00 98.31 84 ASP A C 1
ATOM 604 O O . ASP A 1 84 ? 0.192 -8.123 -5.288 1.00 98.31 84 ASP A O 1
ATOM 608 N N . ILE A 1 85 ? -1.719 -7.359 -6.196 1.00 98.25 85 ILE A N 1
ATOM 609 C CA . ILE A 1 85 ? -1.455 -7.775 -7.574 1.00 98.25 85 ILE A CA 1
ATOM 610 C C . ILE A 1 85 ? -1.977 -6.701 -8.514 1.00 98.25 85 ILE A C 1
ATOM 612 O O . ILE A 1 85 ? -3.073 -6.172 -8.318 1.00 98.25 85 ILE A O 1
ATOM 616 N N . GLY A 1 86 ? -1.228 -6.377 -9.555 1.00 97.25 86 GLY A N 1
ATOM 617 C CA . GLY A 1 86 ? -1.664 -5.352 -10.483 1.00 97.25 86 GLY A CA 1
ATOM 618 C C . GLY A 1 86 ? -0.822 -5.266 -11.734 1.00 97.25 86 GLY A C 1
ATOM 619 O O . GLY A 1 86 ? 0.051 -6.089 -11.997 1.00 97.25 86 GLY A O 1
ATOM 620 N N . TYR A 1 87 ? -1.130 -4.244 -12.512 1.00 95.94 87 TYR A N 1
ATOM 621 C CA . TYR A 1 87 ? -0.489 -3.940 -13.775 1.00 95.94 87 TYR A CA 1
ATOM 622 C C . TYR A 1 87 ? 0.104 -2.535 -13.715 1.00 95.94 87 TYR A C 1
ATOM 624 O O . TYR A 1 87 ? -0.557 -1.613 -13.233 1.00 95.94 87 TYR A O 1
ATOM 632 N N . LEU A 1 88 ? 1.327 -2.379 -14.215 1.00 92.62 88 LEU A N 1
ATOM 633 C CA . LEU A 1 88 ? 2.069 -1.122 -14.272 1.00 92.62 88 LEU A CA 1
ATOM 634 C C . LEU A 1 88 ? 2.526 -0.866 -15.706 1.00 92.62 88 LEU A C 1
ATOM 636 O O . LEU A 1 88 ? 3.013 -1.770 -16.375 1.00 92.62 88 LEU A O 1
ATOM 640 N N . ARG A 1 89 ? 2.395 0.377 -16.161 1.00 89.62 89 ARG A N 1
ATOM 641 C CA . ARG A 1 89 ? 2.876 0.846 -17.460 1.00 89.62 89 ARG A CA 1
ATOM 642 C C . ARG A 1 89 ? 3.901 1.956 -17.263 1.00 89.62 89 ARG A C 1
ATOM 644 O O . ARG A 1 89 ? 3.612 2.930 -16.567 1.00 89.62 89 ARG A O 1
ATOM 651 N N . LEU A 1 90 ? 5.065 1.804 -17.883 1.00 82.31 90 LEU A N 1
ATOM 652 C CA . LEU A 1 90 ? 6.090 2.832 -18.058 1.00 82.31 90 LEU A CA 1
ATOM 653 C C . LEU A 1 90 ? 5.717 3.733 -19.245 1.00 82.31 90 LEU A C 1
ATOM 655 O O . LEU A 1 90 ? 5.137 3.263 -20.228 1.00 82.31 90 LEU A O 1
ATOM 659 N N . SER A 1 91 ? 5.995 5.032 -19.121 1.00 74.06 91 SER A N 1
ATOM 660 C CA . SER A 1 91 ? 5.666 6.020 -20.156 1.00 74.06 91 SER A CA 1
ATOM 661 C C . SER A 1 91 ? 6.486 5.827 -21.442 1.00 74.06 91 SER A C 1
ATOM 663 O O . SER A 1 91 ? 5.894 5.889 -22.524 1.00 74.06 91 SER A O 1
ATOM 665 N N . ASP A 1 92 ? 7.785 5.514 -21.343 1.00 69.31 92 ASP A N 1
ATOM 666 C CA . ASP A 1 92 ? 8.587 4.964 -22.452 1.00 69.31 92 ASP A CA 1
ATOM 667 C C . ASP A 1 92 ? 8.395 3.433 -22.489 1.00 69.31 92 ASP A C 1
ATOM 669 O O . ASP A 1 92 ? 8.541 2.767 -21.466 1.00 69.31 92 ASP A O 1
ATOM 673 N N . PRO A 1 93 ? 7.845 2.842 -23.562 1.00 74.69 93 PRO A N 1
ATOM 674 C CA . PRO A 1 93 ? 6.800 1.847 -23.379 1.00 74.69 93 PRO A CA 1
ATOM 675 C C . PRO A 1 93 ? 7.327 0.505 -22.863 1.00 74.69 93 PRO A C 1
ATOM 677 O O . PRO A 1 93 ? 7.956 -0.265 -23.596 1.00 74.69 93 PRO A O 1
ATOM 680 N N . ALA A 1 94 ? 6.936 0.197 -21.625 1.00 84.31 94 ALA A N 1
ATOM 681 C CA . ALA A 1 94 ? 7.068 -1.113 -21.009 1.00 84.31 94 ALA A CA 1
ATOM 682 C C . ALA A 1 94 ? 5.897 -1.428 -20.078 1.00 84.31 94 ALA A C 1
ATOM 684 O O . ALA A 1 94 ? 5.421 -0.580 -19.321 1.00 84.31 94 ALA A O 1
ATOM 685 N N . ASP A 1 95 ? 5.421 -2.663 -20.156 1.00 91.31 95 ASP A N 1
ATOM 686 C CA . ASP A 1 95 ? 4.257 -3.159 -19.442 1.00 91.31 95 ASP A CA 1
ATOM 687 C C . ASP A 1 95 ? 4.682 -4.262 -18.471 1.00 91.31 95 ASP A C 1
ATOM 689 O O . ASP A 1 95 ? 5.316 -5.241 -18.860 1.00 91.31 95 ASP A O 1
ATOM 693 N N . PHE A 1 96 ? 4.293 -4.126 -17.207 1.00 92.44 96 PHE A N 1
ATOM 694 C CA . PHE A 1 96 ? 4.674 -5.026 -16.124 1.00 92.44 96 PHE A CA 1
ATOM 695 C C . PHE A 1 96 ? 3.435 -5.581 -15.432 1.00 92.44 96 PHE A C 1
ATOM 697 O O . PHE A 1 96 ? 2.480 -4.857 -15.136 1.00 92.44 96 PHE A O 1
ATOM 704 N N . LEU A 1 97 ? 3.477 -6.868 -15.103 1.00 95.75 97 LEU A N 1
ATOM 705 C CA . LEU A 1 97 ? 2.629 -7.420 -14.053 1.00 95.75 97 LEU A CA 1
ATOM 706 C C . LEU A 1 97 ? 3.412 -7.304 -12.755 1.00 95.75 97 LEU A C 1
ATOM 708 O O . LEU A 1 97 ? 4.583 -7.650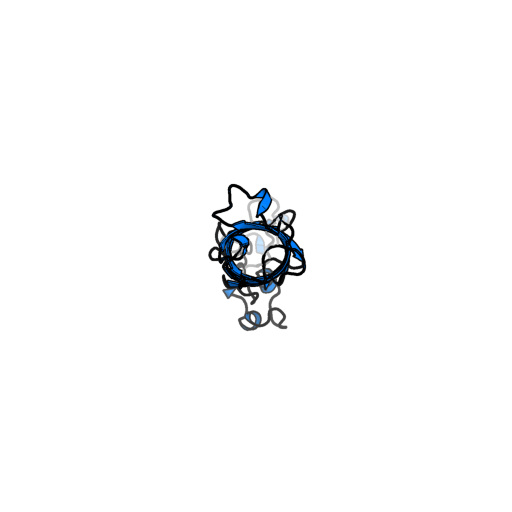 -12.748 1.00 95.75 97 LEU A O 1
ATOM 712 N N . PHE A 1 98 ? 2.793 -6.881 -11.661 1.00 96.38 98 PHE A N 1
ATOM 713 C CA . PHE A 1 98 ? 3.443 -6.913 -10.355 1.00 96.38 98 PHE A CA 1
ATOM 714 C C . PHE A 1 98 ? 2.612 -7.681 -9.341 1.00 96.38 98 PHE A C 1
ATOM 716 O O . PHE A 1 98 ? 1.379 -7.688 -9.386 1.00 96.38 98 PHE A O 1
ATOM 723 N N . ALA A 1 99 ? 3.310 -8.313 -8.406 1.00 97.94 99 ALA A N 1
ATOM 724 C CA . ALA A 1 99 ? 2.718 -8.901 -7.221 1.00 97.94 99 ALA A CA 1
ATOM 725 C C . ALA A 1 99 ? 3.646 -8.685 -6.027 1.00 97.94 99 ALA A C 1
ATOM 727 O O . ALA A 1 99 ? 4.859 -8.873 -6.136 1.00 97.94 99 ALA A O 1
ATOM 728 N N . ARG A 1 100 ? 3.079 -8.308 -4.881 1.00 97.81 100 ARG A N 1
ATOM 729 C CA . ARG A 1 100 ? 3.823 -8.089 -3.634 1.00 97.81 100 ARG A CA 1
ATOM 730 C C . ARG A 1 100 ? 3.027 -8.568 -2.430 1.00 97.81 100 ARG A C 1
ATOM 732 O O . ARG A 1 100 ? 1.800 -8.547 -2.439 1.00 97.81 100 ARG A O 1
ATOM 739 N N . LEU A 1 101 ? 3.737 -9.009 -1.401 1.00 98.25 101 LEU A N 1
ATOM 740 C CA . LEU A 1 101 ? 3.186 -9.456 -0.125 1.00 98.25 101 LEU A CA 1
ATOM 741 C C . LEU A 1 101 ? 3.865 -8.690 1.002 1.00 98.25 101 LEU A C 1
ATOM 743 O O . LEU A 1 101 ? 5.040 -8.335 0.904 1.00 98.25 101 LEU A O 1
ATOM 747 N N . GLY A 1 102 ? 3.150 -8.454 2.091 1.00 97.19 102 GLY A N 1
ATOM 748 C CA . GLY A 1 102 ? 3.704 -7.694 3.191 1.00 97.19 102 GLY A CA 1
ATOM 749 C C . GLY A 1 102 ? 2.825 -7.634 4.418 1.00 97.19 102 GLY A C 1
ATOM 750 O O . GLY A 1 102 ? 1.918 -8.446 4.618 1.00 97.19 102 GLY A O 1
ATOM 751 N N . VAL A 1 103 ? 3.131 -6.637 5.237 1.00 96.69 103 VAL A N 1
ATOM 752 C CA . VAL A 1 103 ? 2.409 -6.344 6.468 1.00 96.69 103 VAL A CA 1
ATOM 753 C C . VAL A 1 103 ? 1.980 -4.887 6.500 1.00 96.69 103 VAL A C 1
ATOM 755 O O . VAL A 1 103 ? 2.716 -3.997 6.074 1.00 96.69 103 VAL A O 1
ATOM 758 N N . GLU A 1 104 ? 0.793 -4.651 7.033 1.00 95.31 104 GLU A N 1
ATOM 759 C CA . GLU A 1 104 ? 0.304 -3.335 7.418 1.00 95.31 104 GLU A CA 1
ATOM 760 C C . GLU A 1 104 ? 0.386 -3.213 8.937 1.00 95.31 104 GLU A C 1
ATOM 762 O O . GLU A 1 104 ? -0.096 -4.078 9.659 1.00 95.31 104 GLU A O 1
ATOM 767 N N . TYR A 1 105 ? 0.991 -2.134 9.418 1.00 93.88 105 TYR A N 1
ATOM 768 C CA . TYR A 1 105 ? 1.131 -1.790 10.818 1.00 93.88 105 TYR A CA 1
ATOM 769 C C . TYR A 1 105 ? 0.324 -0.528 11.151 1.00 93.88 105 TYR A C 1
ATOM 771 O O . TYR A 1 105 ? 0.645 0.564 10.686 1.00 93.88 105 TYR A O 1
ATOM 779 N N . SER A 1 106 ? -0.700 -0.663 11.986 1.00 91.75 106 SER A N 1
ATOM 780 C CA . SER A 1 106 ? -1.583 0.387 12.495 1.00 91.75 106 SER A CA 1
ATOM 781 C C . SER A 1 106 ? -1.303 0.648 13.985 1.00 91.75 106 SER A C 1
ATOM 783 O O . SER A 1 106 ? -2.053 0.194 14.850 1.00 91.75 106 SER A O 1
ATOM 785 N N . PRO A 1 107 ? -0.225 1.383 14.331 1.00 84.31 107 PRO A N 1
ATOM 786 C CA . PRO A 1 107 ? 0.195 1.595 15.724 1.00 84.31 107 PRO A CA 1
ATOM 787 C C . PRO A 1 107 ? -0.798 2.397 16.568 1.00 84.31 107 PRO A C 1
ATOM 789 O O . PRO A 1 107 ? -0.699 2.409 17.792 1.00 84.31 107 PRO A O 1
ATOM 792 N N . TYR A 1 108 ? -1.703 3.119 15.915 1.00 84.25 108 TYR A N 1
ATOM 793 C CA . TYR A 1 108 ? -2.595 4.092 16.536 1.00 84.25 108 TYR A CA 1
ATOM 794 C C . TYR A 1 108 ? -4.028 3.574 16.694 1.00 84.25 108 TYR A C 1
ATOM 796 O O . TYR A 1 108 ? -4.937 4.381 16.898 1.00 84.25 108 TYR A O 1
ATOM 804 N N . ALA A 1 109 ? -4.235 2.257 16.590 1.00 77.50 109 ALA A N 1
ATOM 805 C CA . ALA A 1 109 ? -5.535 1.626 16.796 1.00 77.50 109 ALA A CA 1
ATOM 806 C C . ALA A 1 109 ? -6.138 2.039 18.154 1.00 77.50 109 ALA A C 1
ATOM 808 O O . ALA A 1 109 ? -5.455 2.007 19.179 1.00 77.50 109 ALA A O 1
ATOM 809 N N . GLY A 1 110 ? -7.401 2.481 18.150 1.00 73.25 110 GLY A N 1
ATOM 810 C CA . GLY A 1 110 ? -8.096 2.960 19.351 1.00 73.25 110 GLY A CA 1
ATOM 811 C C . GLY A 1 110 ? -7.693 4.364 19.823 1.00 73.25 110 GLY A C 1
ATOM 812 O O . GLY A 1 110 ? -8.018 4.758 20.943 1.00 73.25 110 GLY A O 1
ATOM 813 N N . THR A 1 111 ? -6.979 5.140 19.001 1.00 81.50 111 THR A N 1
ATOM 814 C CA . THR A 1 111 ? -6.609 6.534 19.299 1.00 81.50 111 THR A CA 1
ATOM 815 C C . THR A 1 111 ? -7.184 7.499 18.261 1.00 81.50 111 THR A C 1
ATOM 817 O O . THR A 1 111 ? -7.641 7.095 17.197 1.00 81.50 111 THR A O 1
ATOM 820 N N . SER A 1 112 ? -7.069 8.810 18.500 1.00 82.75 112 SER A N 1
ATOM 821 C CA . SER A 1 112 ? -7.481 9.842 17.531 1.00 82.75 112 SER A CA 1
ATOM 822 C C . SER A 1 112 ? -6.734 9.802 16.183 1.00 82.75 112 SER A C 1
ATOM 824 O O . SER A 1 112 ? -7.098 10.548 15.276 1.00 82.75 112 SER A O 1
ATOM 826 N N . TYR A 1 113 ? -5.696 8.968 16.044 1.00 84.62 113 TYR A N 1
ATOM 827 C CA . TYR A 1 113 ? -4.894 8.806 14.826 1.00 84.62 113 TYR A CA 1
ATOM 828 C C . TYR A 1 113 ? -5.018 7.407 14.194 1.00 84.62 113 TYR A C 1
ATOM 830 O O . TYR A 1 113 ? -4.180 7.033 13.378 1.00 84.62 113 TYR A O 1
ATOM 838 N N . GLU A 1 114 ? -6.071 6.647 14.509 1.00 86.19 114 GLU A N 1
ATOM 839 C CA . GLU A 1 114 ? -6.342 5.289 13.982 1.00 86.19 114 GLU A CA 1
ATOM 840 C C . GLU A 1 114 ? -6.450 5.183 12.447 1.00 86.19 114 GLU A C 1
ATOM 842 O O . GLU A 1 114 ? -6.458 4.100 11.862 1.00 86.19 114 GLU A O 1
ATOM 847 N N . ASN A 1 115 ? -6.527 6.321 11.767 1.00 91.12 115 ASN A N 1
ATOM 848 C CA . ASN A 1 115 ? -6.560 6.406 10.315 1.00 91.12 115 ASN A CA 1
ATOM 849 C C . ASN A 1 115 ? -5.174 6.276 9.672 1.00 91.12 115 ASN A C 1
ATOM 851 O O . ASN A 1 115 ? -5.095 6.113 8.459 1.00 91.12 115 ASN A O 1
ATOM 855 N N . ILE A 1 116 ? -4.090 6.324 10.449 1.00 92.94 116 ILE A N 1
ATOM 856 C CA . ILE A 1 116 ? -2.722 6.205 9.937 1.00 92.94 116 ILE A CA 1
ATOM 857 C C . ILE A 1 116 ? -2.220 4.769 10.094 1.00 92.94 116 ILE A C 1
ATOM 859 O O . ILE A 1 116 ? -2.246 4.199 11.184 1.00 92.94 116 ILE A O 1
ATOM 863 N N . SER A 1 117 ? -1.700 4.229 8.996 1.00 94.50 117 SER A N 1
ATOM 864 C CA . SER A 1 117 ? -1.095 2.899 8.902 1.00 94.50 117 SER A CA 1
ATOM 865 C C . SER A 1 117 ? 0.217 2.966 8.121 1.00 94.50 117 SER A C 1
ATOM 867 O O . SER A 1 117 ? 0.443 3.898 7.345 1.00 94.50 117 SER A O 1
ATOM 869 N N . TYR A 1 118 ? 1.086 1.986 8.326 1.00 97.00 118 TYR A N 1
ATOM 870 C CA . TYR A 1 118 ? 2.362 1.853 7.634 1.00 97.00 118 TYR A CA 1
ATOM 871 C C . TYR A 1 118 ? 2.440 0.491 6.970 1.00 97.00 118 TYR A C 1
ATOM 873 O O . TYR A 1 118 ? 2.199 -0.511 7.626 1.00 97.00 118 TYR A O 1
ATOM 881 N N . LEU A 1 119 ? 2.783 0.426 5.691 1.00 97.62 119 LEU A N 1
ATOM 882 C CA . LEU A 1 119 ? 2.896 -0.839 4.974 1.00 97.62 119 LEU A CA 1
ATOM 883 C C . LEU A 1 119 ? 4.360 -1.109 4.658 1.00 97.62 119 LEU A C 1
ATOM 885 O O . LEU A 1 119 ? 5.085 -0.194 4.274 1.00 97.62 119 LEU A O 1
ATOM 889 N N . ALA A 1 120 ? 4.768 -2.366 4.779 1.00 97.81 120 ALA A N 1
ATOM 890 C CA . ALA A 1 120 ? 6.053 -2.856 4.305 1.00 97.81 120 ALA A CA 1
ATOM 891 C C . ALA A 1 120 ? 5.824 -4.100 3.450 1.00 97.81 120 ALA A C 1
ATOM 893 O O . ALA A 1 120 ? 5.215 -5.062 3.922 1.00 97.81 120 ALA A O 1
ATOM 894 N N . MET A 1 121 ? 6.277 -4.074 2.199 1.00 98.12 121 MET A N 1
ATOM 895 C CA . MET A 1 121 ? 5.965 -5.096 1.200 1.00 98.12 121 MET A CA 1
ATOM 896 C C . MET A 1 121 ? 7.203 -5.497 0.404 1.00 98.12 121 MET A C 1
ATOM 898 O O . MET A 1 121 ? 8.091 -4.687 0.164 1.00 98.12 121 MET A O 1
ATOM 902 N N . VAL A 1 122 ? 7.243 -6.758 -0.019 1.00 97.69 122 VAL A N 1
ATOM 903 C CA . VAL A 1 122 ? 8.265 -7.304 -0.917 1.00 97.69 122 VAL A CA 1
ATOM 904 C C . VAL A 1 122 ? 7.565 -8.031 -2.056 1.00 97.69 122 VAL A C 1
ATOM 906 O O . VAL A 1 122 ? 6.564 -8.720 -1.842 1.00 97.69 122 VAL A O 1
ATOM 909 N N . GLY A 1 123 ? 8.072 -7.882 -3.272 1.00 96.56 123 GLY A N 1
ATOM 910 C CA . GLY A 1 123 ? 7.427 -8.439 -4.450 1.00 96.56 123 GLY A CA 1
ATOM 911 C C . GLY A 1 123 ? 8.334 -8.556 -5.655 1.00 96.56 123 GLY A C 1
ATOM 912 O O . GLY A 1 123 ? 9.551 -8.429 -5.557 1.00 96.56 123 GLY A O 1
ATOM 913 N N . ALA A 1 124 ? 7.708 -8.805 -6.796 1.00 95.62 124 ALA A N 1
ATOM 914 C CA . ALA A 1 124 ? 8.363 -8.821 -8.089 1.00 95.62 124 ALA A CA 1
ATOM 915 C C . ALA A 1 124 ? 7.451 -8.212 -9.157 1.00 95.62 124 ALA A C 1
ATOM 917 O O . ALA A 1 124 ? 6.221 -8.246 -9.035 1.00 95.62 124 ALA A O 1
ATOM 918 N N . ALA A 1 125 ? 8.066 -7.687 -10.208 1.00 94.69 125 ALA A N 1
ATOM 919 C CA . ALA A 1 125 ? 7.409 -7.115 -11.366 1.00 94.69 125 ALA A CA 1
ATOM 920 C C . ALA A 1 125 ? 8.029 -7.657 -12.662 1.00 94.69 125 ALA A C 1
ATOM 922 O O . ALA A 1 125 ? 8.919 -7.012 -13.215 1.00 94.69 125 ALA A O 1
ATOM 923 N N . PRO A 1 126 ? 7.605 -8.839 -13.145 1.00 92.50 126 PRO A N 1
ATOM 924 C CA . PRO A 1 126 ? 8.023 -9.320 -14.454 1.00 92.50 126 PRO A CA 1
ATOM 925 C C . PRO A 1 126 ? 7.518 -8.421 -15.593 1.00 92.50 126 PRO A C 1
ATOM 927 O O . PRO A 1 126 ? 6.348 -8.006 -15.610 1.00 92.50 126 PRO A O 1
ATOM 930 N N . LYS A 1 127 ? 8.386 -8.176 -16.577 1.00 90.62 127 LYS A N 1
ATOM 931 C CA . LYS A 1 127 ? 8.062 -7.486 -17.823 1.00 90.62 127 LYS A CA 1
ATOM 932 C C . LYS A 1 127 ? 7.227 -8.402 -18.715 1.00 90.62 127 LYS A C 1
ATOM 934 O O . LYS A 1 127 ? 7.567 -9.556 -18.972 1.00 90.62 127 LYS A O 1
ATOM 939 N N . LEU A 1 128 ? 6.104 -7.883 -19.193 1.00 89.06 128 LEU A N 1
ATOM 940 C CA . LEU A 1 128 ? 5.211 -8.579 -20.117 1.00 89.06 128 LEU A CA 1
ATOM 941 C C . LEU A 1 128 ? 5.543 -8.247 -21.569 1.00 89.06 128 LEU A C 1
ATOM 943 O O . LEU A 1 128 ? 5.590 -9.142 -22.411 1.00 89.06 128 LEU A O 1
ATOM 947 N N . ASP A 1 129 ? 5.716 -6.960 -21.856 1.00 85.62 129 ASP A N 1
ATOM 948 C CA . ASP A 1 129 ? 5.962 -6.430 -23.193 1.00 85.62 129 ASP A CA 1
ATOM 949 C C . ASP A 1 129 ? 6.660 -5.068 -23.090 1.00 85.62 129 ASP A C 1
ATOM 951 O O . ASP A 1 129 ? 6.600 -4.414 -22.048 1.00 85.62 129 ASP A O 1
ATOM 955 N N . GLY A 1 130 ? 7.302 -4.635 -24.171 1.00 79.94 130 GLY A N 1
ATOM 956 C CA . GLY A 1 130 ? 7.998 -3.352 -24.244 1.00 79.94 130 GLY A CA 1
ATOM 957 C C . GLY A 1 130 ? 9.493 -3.454 -24.507 1.00 79.94 130 GLY A C 1
ATOM 958 O O . GLY A 1 130 ? 10.121 -4.506 -24.361 1.00 79.94 130 GLY A O 1
ATOM 959 N N . SER A 1 131 ? 10.051 -2.332 -24.951 1.00 70.81 131 SER A N 1
ATOM 960 C CA . SER A 1 131 ? 11.450 -2.225 -25.367 1.00 70.81 131 SER A CA 1
ATOM 961 C C . SER A 1 131 ? 12.394 -1.758 -24.266 1.00 70.81 131 SER A C 1
ATOM 963 O O . SER A 1 131 ? 13.597 -1.881 -24.461 1.00 70.81 131 SER A O 1
ATOM 965 N N . ASP A 1 132 ? 11.861 -1.242 -23.158 1.00 71.69 132 ASP A N 1
ATOM 966 C CA . ASP A 1 132 ? 12.625 -0.618 -22.073 1.00 71.69 132 ASP A CA 1
ATOM 967 C C . ASP A 1 132 ? 12.350 -1.308 -20.718 1.00 71.69 132 ASP A C 1
ATOM 969 O O . ASP A 1 132 ? 11.296 -1.925 -20.532 1.00 71.69 132 ASP A O 1
ATOM 973 N N . GLY A 1 133 ? 13.315 -1.255 -19.798 1.00 70.31 133 GLY A N 1
ATOM 974 C CA . GLY A 1 133 ? 13.297 -1.910 -18.483 1.00 70.31 133 GLY A CA 1
ATOM 975 C C . GLY A 1 133 ? 13.373 -3.446 -18.507 1.00 70.31 133 GLY A C 1
ATOM 976 O O . GLY A 1 133 ? 13.232 -4.086 -19.550 1.00 70.31 133 GLY A O 1
ATOM 977 N N . ASP A 1 134 ? 13.547 -4.066 -17.338 1.00 81.81 134 ASP A N 1
ATOM 978 C CA . ASP A 1 134 ? 13.604 -5.527 -17.158 1.00 81.81 134 ASP A CA 1
ATOM 979 C C . ASP A 1 134 ? 12.782 -5.991 -15.941 1.00 81.81 134 ASP A C 1
ATOM 981 O O . ASP A 1 134 ? 12.228 -5.177 -15.194 1.00 81.81 134 ASP A O 1
ATOM 985 N N . ASP A 1 135 ? 12.668 -7.307 -15.755 1.00 87.94 135 ASP A N 1
ATOM 986 C CA . ASP A 1 135 ? 12.101 -7.916 -14.554 1.00 87.94 135 ASP A CA 1
ATOM 987 C C . ASP A 1 135 ? 12.740 -7.322 -13.287 1.00 87.94 135 ASP A C 1
ATOM 989 O O . ASP A 1 135 ? 13.964 -7.229 -13.174 1.00 87.94 135 ASP A O 1
ATOM 993 N N . ALA A 1 136 ? 11.913 -6.980 -12.297 1.00 89.81 136 ALA A N 1
ATOM 994 C CA . ALA A 1 136 ? 12.399 -6.356 -11.068 1.00 89.81 136 ALA A CA 1
ATOM 995 C C . ALA A 1 136 ? 11.917 -7.046 -9.792 1.00 89.81 136 ALA A C 1
ATOM 997 O O . ALA A 1 136 ? 10.789 -7.539 -9.709 1.00 89.81 136 ALA A O 1
ATOM 998 N N . LEU A 1 137 ? 12.760 -7.025 -8.762 1.00 92.88 137 LEU A N 1
ATOM 999 C CA . LEU A 1 137 ? 12.385 -7.258 -7.370 1.00 92.88 137 LEU A CA 1
ATOM 1000 C C . LEU A 1 137 ? 11.960 -5.925 -6.736 1.00 92.88 137 LEU A C 1
ATOM 1002 O O . LEU A 1 137 ? 12.601 -4.898 -6.947 1.00 92.88 137 LEU A O 1
ATOM 1006 N N . LEU A 1 138 ? 10.897 -5.960 -5.932 1.00 94.81 138 LEU A N 1
ATOM 1007 C CA . LEU A 1 138 ? 10.316 -4.794 -5.266 1.00 94.81 138 LEU A CA 1
ATOM 1008 C C . LEU A 1 138 ? 10.497 -4.883 -3.757 1.00 94.81 138 LEU A C 1
ATOM 1010 O O . LEU A 1 138 ? 10.231 -5.934 -3.166 1.00 94.81 138 LEU A O 1
ATOM 1014 N N . ILE A 1 139 ? 10.871 -3.772 -3.127 1.00 96.25 139 ILE A N 1
ATOM 1015 C CA . ILE A 1 139 ? 10.821 -3.603 -1.670 1.00 96.25 139 ILE A CA 1
ATOM 1016 C C . ILE A 1 139 ? 10.210 -2.239 -1.379 1.00 96.25 139 ILE A C 1
ATOM 1018 O O . ILE A 1 139 ? 10.886 -1.232 -1.543 1.00 96.25 139 ILE A O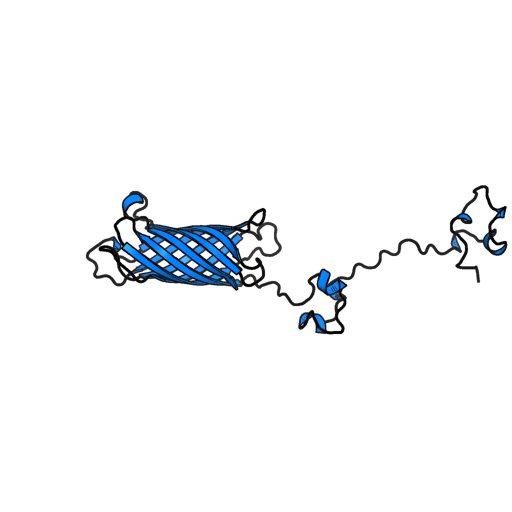 1
ATOM 1022 N N . ASP A 1 140 ? 8.972 -2.209 -0.895 1.00 97.25 140 ASP A N 1
ATOM 1023 C CA . ASP A 1 140 ? 8.191 -0.980 -0.762 1.00 97.25 140 ASP A CA 1
ATOM 1024 C C . ASP A 1 140 ? 7.823 -0.685 0.693 1.00 97.25 140 ASP A C 1
ATOM 1026 O O . ASP A 1 140 ? 7.438 -1.574 1.457 1.00 97.25 140 ASP A O 1
ATOM 1030 N N . LEU A 1 141 ? 7.862 0.596 1.054 1.00 98.00 141 LEU A N 1
ATOM 1031 C CA . LEU A 1 141 ? 7.409 1.135 2.330 1.00 98.00 141 LEU A CA 1
ATOM 1032 C C . LEU A 1 141 ? 6.408 2.264 2.081 1.00 98.00 141 LEU A C 1
ATOM 1034 O O . LEU A 1 141 ? 6.735 3.227 1.397 1.00 98.00 141 LEU A O 1
ATOM 1038 N N . PHE A 1 142 ? 5.223 2.201 2.689 1.00 98.00 142 PHE A N 1
ATOM 1039 C CA . PHE A 1 142 ? 4.211 3.259 2.596 1.00 98.00 142 PHE A CA 1
ATOM 1040 C C . PHE A 1 142 ? 3.805 3.778 3.971 1.00 98.00 142 PHE A C 1
ATOM 1042 O O . PHE A 1 142 ? 3.645 3.010 4.914 1.00 98.00 142 PHE A O 1
ATOM 1049 N N . ALA A 1 143 ? 3.543 5.078 4.057 1.00 97.94 143 ALA A N 1
ATOM 1050 C CA . ALA A 1 143 ? 2.666 5.660 5.060 1.00 97.94 143 ALA A CA 1
ATOM 1051 C C . ALA A 1 143 ? 1.306 5.923 4.405 1.00 97.94 143 ALA A C 1
ATOM 1053 O O . ALA A 1 143 ? 1.233 6.562 3.355 1.00 97.94 143 ALA A O 1
ATOM 1054 N N . GLN A 1 144 ? 0.234 5.430 5.015 1.00 96.50 144 GLN A N 1
ATOM 1055 C CA . GLN A 1 144 ? -1.104 5.430 4.440 1.00 96.50 144 GLN A CA 1
ATOM 1056 C C . GLN A 1 144 ? -2.114 6.049 5.402 1.00 96.50 144 GLN A C 1
ATOM 1058 O O . GLN A 1 144 ? -2.162 5.712 6.586 1.00 96.50 144 GLN A O 1
ATOM 1063 N N . TYR A 1 145 ? -2.937 6.944 4.865 1.00 95.38 145 TYR A N 1
ATOM 1064 C CA . TYR A 1 145 ? -4.102 7.504 5.528 1.00 95.38 145 TYR A CA 1
ATOM 1065 C C . TYR A 1 145 ? -5.365 6.831 4.989 1.00 95.38 145 TYR A C 1
ATOM 1067 O O . TYR A 1 145 ? -5.635 6.863 3.788 1.00 95.38 145 TYR A O 1
ATOM 1075 N N . ASN A 1 146 ? -6.137 6.238 5.889 1.00 93.56 146 ASN A N 1
ATOM 1076 C CA . ASN A 1 146 ? -7.392 5.553 5.622 1.00 93.56 146 ASN A CA 1
ATOM 1077 C C . ASN A 1 146 ? -8.557 6.440 6.063 1.00 93.56 146 ASN A C 1
ATOM 1079 O O . ASN A 1 146 ? -8.506 7.045 7.132 1.00 93.56 146 ASN A O 1
ATOM 1083 N N . TRP A 1 147 ? -9.628 6.494 5.281 1.00 91.75 147 TRP A N 1
ATOM 1084 C CA . TRP A 1 147 ? -10.865 7.164 5.675 1.00 91.75 147 TRP A CA 1
ATOM 1085 C C . TRP A 1 147 ? -12.059 6.233 5.515 1.00 91.75 147 TRP A C 1
ATOM 1087 O O . TRP A 1 147 ? -12.078 5.347 4.658 1.00 91.75 147 TRP A O 1
ATOM 1097 N N . SER A 1 148 ? -13.079 6.504 6.320 1.00 88.31 148 SER A N 1
ATOM 1098 C CA . SER A 1 148 ? -14.390 5.869 6.246 1.00 88.31 148 SER A CA 1
ATOM 1099 C C . SER A 1 148 ? -15.461 6.952 6.146 1.00 88.31 148 SER A C 1
ATOM 1101 O O . SER A 1 148 ? -15.329 8.036 6.718 1.00 88.31 148 SER A O 1
ATOM 1103 N N . GLY A 1 149 ? -16.502 6.696 5.358 1.00 82.25 149 GLY A N 1
ATOM 1104 C CA . GLY A 1 149 ? -17.527 7.683 5.027 1.00 82.25 149 GLY A CA 1
ATOM 1105 C C . GLY A 1 149 ? -18.503 7.147 3.984 1.00 82.25 149 GLY A C 1
ATOM 1106 O O . GLY A 1 149 ? -18.964 6.018 4.090 1.00 82.25 149 GLY A O 1
ATOM 1107 N N . ALA A 1 150 ? -18.807 7.943 2.952 1.00 82.88 150 ALA A N 1
ATOM 1108 C CA . ALA A 1 150 ? -19.652 7.493 1.836 1.00 82.88 150 ALA A CA 1
ATOM 1109 C C . ALA A 1 150 ? -19.039 6.312 1.056 1.00 82.88 150 ALA A C 1
ATOM 1111 O O . ALA A 1 150 ? -19.761 5.540 0.430 1.00 82.88 150 ALA A O 1
ATOM 1112 N N . PHE A 1 151 ? -17.714 6.188 1.097 1.00 87.25 151 PHE A N 1
ATOM 1113 C CA . PHE A 1 151 ? -16.958 5.019 0.674 1.00 87.25 151 PHE A CA 1
ATOM 1114 C C . PHE A 1 151 ? -15.721 4.890 1.572 1.00 87.25 151 PHE A C 1
ATOM 1116 O O . PHE A 1 151 ? -15.212 5.898 2.073 1.00 87.25 151 PHE A O 1
ATOM 1123 N N . ASP A 1 152 ? -15.246 3.663 1.758 1.00 92.25 152 ASP A N 1
ATOM 1124 C CA . ASP A 1 152 ? -13.995 3.385 2.459 1.00 92.25 152 ASP A CA 1
ATOM 1125 C C . ASP A 1 152 ? -12.833 3.477 1.471 1.00 92.25 152 ASP A C 1
ATOM 1127 O O . ASP A 1 152 ? -12.838 2.809 0.431 1.00 92.25 152 ASP A O 1
ATOM 1131 N N . GLY A 1 153 ? -11.831 4.294 1.778 1.00 94.88 153 GLY A N 1
ATOM 1132 C CA . GLY A 1 153 ? -10.694 4.491 0.888 1.00 94.88 153 GLY A CA 1
ATOM 1133 C C . GLY A 1 153 ? -9.405 4.810 1.617 1.00 94.88 153 GLY A C 1
ATOM 1134 O O . GLY A 1 153 ? -9.369 4.964 2.839 1.00 94.88 153 GLY A O 1
ATOM 1135 N N . PHE A 1 154 ? -8.332 4.875 0.840 1.00 96.50 154 PHE A N 1
ATOM 1136 C CA . PHE A 1 154 ? -7.007 5.177 1.346 1.00 96.50 154 PHE A CA 1
ATOM 1137 C C . PHE A 1 154 ? -6.173 5.963 0.345 1.00 96.50 154 PHE A C 1
ATOM 1139 O O . PHE A 1 154 ? -6.385 5.898 -0.866 1.00 96.50 154 PHE A O 1
ATOM 1146 N N . ILE A 1 155 ? -5.200 6.695 0.876 1.00 97.75 155 ILE A N 1
ATOM 1147 C CA . ILE A 1 155 ? -4.148 7.357 0.117 1.00 97.75 155 ILE A CA 1
ATOM 1148 C C . ILE A 1 155 ? -2.826 7.116 0.830 1.00 97.75 155 ILE A C 1
ATOM 1150 O O . ILE A 1 155 ? -2.752 7.212 2.057 1.00 97.75 155 ILE A O 1
ATOM 1154 N N . GLY A 1 156 ? -1.790 6.790 0.073 1.00 97.38 156 GLY A N 1
ATOM 1155 C CA . GLY A 1 156 ? -0.476 6.476 0.604 1.00 97.38 156 GLY A CA 1
ATOM 1156 C C . GLY A 1 156 ? 0.636 7.175 -0.154 1.00 97.38 156 GLY A C 1
ATOM 1157 O O . GLY A 1 156 ? 0.535 7.422 -1.354 1.00 97.38 156 GLY A O 1
ATOM 1158 N N . LEU A 1 157 ? 1.707 7.474 0.574 1.00 97.88 157 LEU A N 1
ATOM 1159 C CA . LEU A 1 157 ? 2.982 7.934 0.037 1.00 97.88 157 LEU A CA 1
ATOM 1160 C C . LEU A 1 157 ? 4.086 7.033 0.572 1.00 97.88 157 LEU A C 1
ATOM 1162 O O . LEU A 1 157 ? 4.048 6.626 1.735 1.00 97.88 157 LEU A O 1
ATOM 1166 N N . GLY A 1 158 ? 5.055 6.717 -0.272 1.00 96.19 158 GLY A N 1
ATOM 1167 C CA . GLY A 1 158 ? 6.047 5.707 0.039 1.00 96.19 158 GLY A CA 1
ATOM 1168 C C . GLY A 1 158 ? 7.368 5.877 -0.683 1.00 96.19 158 GLY A C 1
ATOM 1169 O O . GLY A 1 158 ? 7.534 6.751 -1.533 1.00 96.19 158 GLY A O 1
ATOM 1170 N N . LEU A 1 159 ? 8.294 5.007 -0.300 1.00 95.69 159 LEU A N 1
ATOM 1171 C CA . LEU A 1 159 ? 9.574 4.790 -0.957 1.00 95.69 159 LEU A CA 1
ATOM 1172 C C . LEU A 1 159 ? 9.692 3.311 -1.298 1.00 95.69 159 LEU A C 1
ATOM 1174 O O . LEU A 1 159 ? 9.228 2.470 -0.524 1.00 95.69 159 LEU A O 1
ATOM 1178 N N . GLY A 1 160 ? 10.322 2.996 -2.417 1.00 93.69 160 GLY A N 1
ATOM 1179 C CA . GLY A 1 160 ? 10.469 1.622 -2.871 1.00 93.69 160 GLY A CA 1
ATOM 1180 C C . GLY A 1 160 ? 11.794 1.419 -3.563 1.00 93.69 160 GLY A C 1
ATOM 1181 O O . GLY A 1 160 ? 12.344 2.353 -4.129 1.00 93.69 160 GLY A O 1
ATOM 1182 N N . ALA A 1 161 ? 12.331 0.215 -3.466 1.00 91.81 161 ALA A N 1
ATOM 1183 C CA . ALA A 1 161 ? 13.491 -0.193 -4.235 1.00 91.81 161 ALA A CA 1
ATOM 1184 C C . ALA A 1 161 ? 13.018 -0.982 -5.454 1.00 91.81 161 ALA A C 1
ATOM 1186 O O . ALA A 1 161 ? 12.289 -1.968 -5.301 1.00 91.81 161 ALA A O 1
ATOM 1187 N N . TRP A 1 162 ? 13.454 -0.555 -6.634 1.00 89.94 162 TRP A N 1
ATOM 1188 C CA . TRP A 1 162 ? 13.285 -1.264 -7.894 1.00 89.94 162 TRP A CA 1
ATOM 1189 C C . TRP A 1 162 ? 14.622 -1.908 -8.245 1.00 89.94 162 TRP A C 1
ATOM 1191 O O . TRP A 1 162 ? 15.572 -1.217 -8.582 1.00 89.94 162 TRP A O 1
ATOM 1201 N N . ILE A 1 163 ? 14.729 -3.224 -8.074 1.00 87.00 163 ILE A N 1
ATOM 1202 C CA . ILE A 1 163 ? 15.992 -3.947 -8.249 1.00 87.00 163 ILE A CA 1
ATOM 1203 C C . ILE A 1 163 ? 15.861 -4.845 -9.478 1.00 87.00 163 ILE A C 1
ATOM 1205 O O . ILE A 1 163 ? 15.285 -5.933 -9.385 1.00 87.00 163 ILE A O 1
ATOM 1209 N N . SER A 1 164 ? 16.378 -4.398 -10.617 1.00 81.81 164 SER A N 1
ATOM 1210 C CA . SER A 1 164 ? 16.492 -5.183 -11.854 1.00 81.81 164 SER A CA 1
ATOM 1211 C C . SER A 1 164 ? 17.800 -5.977 -11.911 1.00 81.81 164 SER A C 1
ATOM 1213 O O . SER A 1 164 ? 18.750 -5.716 -11.173 1.00 81.81 164 SER A O 1
ATOM 1215 N N . ALA A 1 165 ? 17.824 -7.002 -12.765 1.00 65.00 165 ALA A N 1
ATOM 1216 C CA . ALA A 1 165 ? 19.007 -7.817 -13.051 1.00 65.00 165 ALA A CA 1
ATOM 1217 C C . ALA A 1 165 ? 19.573 -7.563 -14.467 1.00 65.00 165 ALA A C 1
ATOM 1219 O O . ALA A 1 165 ? 20.267 -8.435 -14.992 1.00 65.00 165 ALA A O 1
ATOM 1220 N N . GLY A 1 166 ? 19.237 -6.413 -15.067 1.00 55.41 166 GLY A N 1
ATOM 1221 C CA . GLY A 1 166 ? 19.640 -6.016 -16.420 1.00 55.41 166 GLY A CA 1
ATOM 1222 C C . GLY A 1 166 ? 21.148 -5.787 -16.555 1.00 55.41 166 GLY A C 1
ATOM 1223 O O . GLY A 1 166 ? 21.846 -5.582 -15.563 1.00 55.41 166 GLY A O 1
ATOM 1224 N N . ASP A 1 167 ? 21.658 -5.891 -17.784 1.00 49.47 167 ASP A N 1
ATOM 1225 C CA . ASP A 1 167 ? 23.074 -5.693 -18.111 1.00 49.47 167 ASP A CA 1
ATOM 1226 C C . ASP A 1 167 ? 23.329 -4.180 -18.316 1.00 49.47 167 ASP A C 1
ATOM 1228 O O . ASP A 1 167 ? 23.187 -3.719 -19.439 1.00 49.47 167 ASP A O 1
ATOM 1232 N N . ASP A 1 168 ? 23.691 -3.448 -17.248 1.00 48.69 168 ASP A N 1
ATOM 1233 C CA . ASP A 1 168 ? 24.392 -2.137 -17.086 1.00 48.69 168 ASP A CA 1
ATOM 1234 C C . ASP A 1 168 ? 24.521 -1.106 -18.266 1.00 48.69 168 ASP A C 1
ATOM 1236 O O . ASP A 1 168 ? 25.410 -0.248 -18.231 1.00 48.69 168 ASP A O 1
ATOM 1240 N N . ASP A 1 169 ? 23.697 -1.132 -19.319 1.00 52.09 169 ASP A N 1
ATOM 1241 C CA . ASP A 1 169 ? 23.854 -0.297 -20.530 1.00 52.09 169 ASP A CA 1
ATOM 1242 C C . ASP A 1 169 ? 22.811 0.846 -20.643 1.00 52.09 169 ASP A C 1
ATOM 1244 O O . ASP A 1 169 ? 23.005 1.768 -21.447 1.00 52.09 169 ASP A O 1
ATOM 1248 N N . LEU A 1 170 ? 21.724 0.823 -19.858 1.00 48.09 170 LEU A N 1
ATOM 1249 C CA . LEU A 1 170 ? 20.670 1.852 -19.808 1.00 48.09 170 LEU A CA 1
ATOM 1250 C C . LEU A 1 170 ? 20.362 2.240 -18.354 1.00 48.09 170 LEU A C 1
ATOM 1252 O O . LEU A 1 170 ? 20.159 1.366 -17.520 1.00 48.09 170 LEU A O 1
ATOM 1256 N N . ASP A 1 171 ? 20.263 3.546 -18.074 1.00 51.88 171 ASP A N 1
ATOM 1257 C CA . ASP A 1 171 ? 20.034 4.084 -16.718 1.00 51.88 171 ASP A CA 1
ATOM 1258 C C . ASP A 1 171 ? 18.703 3.587 -16.089 1.00 51.88 171 ASP A C 1
ATOM 1260 O O . ASP A 1 171 ? 18.566 3.582 -14.874 1.00 51.88 171 ASP A O 1
ATOM 1264 N N . SER A 1 172 ? 17.746 3.099 -16.895 1.00 51.75 172 SER A N 1
ATOM 1265 C CA . SER A 1 172 ? 16.467 2.503 -16.457 1.00 51.75 172 SER A CA 1
ATOM 1266 C C . SER A 1 172 ? 16.566 1.040 -15.981 1.00 51.75 172 SER A C 1
ATOM 1268 O O . SER A 1 172 ? 15.566 0.464 -15.531 1.00 51.75 172 SER A O 1
ATOM 1270 N N . GLU A 1 173 ? 17.738 0.410 -16.123 1.00 51.75 173 GLU A N 1
ATOM 1271 C CA . GLU A 1 173 ? 18.022 -0.970 -15.702 1.00 51.75 173 GLU A CA 1
ATOM 1272 C C . GLU A 1 173 ? 18.758 -1.047 -14.352 1.00 51.75 173 GLU A C 1
ATOM 1274 O O . GLU A 1 173 ? 18.945 -2.150 -13.822 1.00 51.75 173 GLU A O 1
ATOM 1279 N N . ASP A 1 174 ? 19.115 0.099 -13.764 1.00 61.28 174 ASP A N 1
ATOM 1280 C CA . ASP A 1 174 ? 19.813 0.184 -12.486 1.00 61.28 174 ASP A CA 1
ATOM 1281 C C . ASP A 1 174 ? 18.890 -0.064 -11.278 1.00 61.28 174 ASP A C 1
ATOM 1283 O O . ASP A 1 174 ? 17.658 -0.043 -11.328 1.00 61.28 174 ASP A O 1
ATOM 1287 N N . THR A 1 175 ? 19.517 -0.390 -10.143 1.00 67.56 175 THR A N 1
ATOM 1288 C CA . THR A 1 175 ? 18.801 -0.479 -8.868 1.00 67.56 175 THR A CA 1
ATOM 1289 C C . THR A 1 175 ? 18.453 0.918 -8.368 1.00 67.56 175 THR A C 1
ATOM 1291 O O . THR A 1 175 ? 19.314 1.603 -7.809 1.00 67.56 175 THR A O 1
ATOM 1294 N N . ASP A 1 176 ? 17.174 1.270 -8.451 1.00 78.50 176 ASP A N 1
ATOM 1295 C CA . ASP A 1 176 ? 16.692 2.610 -8.136 1.00 78.50 176 ASP A CA 1
ATOM 1296 C C . ASP A 1 176 ? 15.883 2.680 -6.847 1.00 78.50 176 ASP A C 1
ATOM 1298 O O . ASP A 1 176 ? 15.290 1.705 -6.366 1.00 78.50 176 ASP A O 1
ATOM 1302 N N . ILE A 1 177 ? 15.850 3.889 -6.285 1.00 86.81 177 ILE A N 1
ATOM 1303 C CA . ILE A 1 177 ? 14.919 4.251 -5.221 1.00 86.81 177 ILE A CA 1
ATOM 1304 C C . ILE A 1 177 ? 13.795 5.075 -5.839 1.00 86.81 177 ILE A C 1
ATOM 1306 O O . ILE A 1 177 ? 13.994 6.206 -6.279 1.00 86.81 177 ILE A O 1
ATOM 1310 N N . ASP A 1 178 ? 12.594 4.523 -5.770 1.00 88.31 178 ASP A N 1
ATOM 1311 C CA . ASP A 1 178 ? 11.360 5.119 -6.245 1.00 88.31 178 ASP A CA 1
ATOM 1312 C C . ASP A 1 178 ? 10.645 5.884 -5.130 1.00 88.31 178 ASP A C 1
ATOM 1314 O O . ASP A 1 178 ? 10.571 5.440 -3.981 1.00 88.31 178 ASP A O 1
ATOM 1318 N N . ILE A 1 179 ? 10.026 7.008 -5.486 1.00 91.94 179 ILE A N 1
ATOM 1319 C CA . ILE A 1 179 ? 8.909 7.586 -4.739 1.00 91.94 179 ILE A CA 1
ATOM 1320 C C . ILE A 1 179 ? 7.622 6.959 -5.258 1.00 91.94 179 ILE A C 1
ATOM 1322 O O . ILE A 1 179 ? 7.375 6.923 -6.464 1.00 91.94 179 ILE A O 1
ATOM 1326 N N . LEU A 1 180 ? 6.771 6.517 -4.332 1.00 95.00 180 LEU A N 1
ATOM 1327 C CA . LEU A 1 180 ? 5.480 5.916 -4.641 1.00 95.00 180 LEU A CA 1
ATOM 1328 C C . LEU A 1 180 ? 4.340 6.755 -4.082 1.00 95.00 180 LEU A C 1
ATOM 1330 O O . LEU A 1 180 ? 4.409 7.294 -2.975 1.00 95.00 180 LEU A O 1
ATOM 1334 N N . ALA A 1 181 ? 3.249 6.799 -4.831 1.00 96.94 181 ALA A N 1
ATOM 1335 C CA . ALA A 1 181 ? 1.975 7.327 -4.386 1.00 96.94 181 ALA A CA 1
ATOM 1336 C C . ALA A 1 181 ? 0.865 6.364 -4.796 1.00 96.94 181 ALA A C 1
ATOM 1338 O O . ALA A 1 181 ? 0.821 5.916 -5.940 1.00 96.94 181 ALA A O 1
ATOM 1339 N N . ASN A 1 182 ? -0.054 6.063 -3.881 1.00 97.56 182 ASN A N 1
ATOM 1340 C CA . ASN A 1 182 ? -1.221 5.248 -4.193 1.00 97.56 182 ASN A CA 1
ATOM 1341 C C . ASN A 1 182 ? -2.508 5.875 -3.664 1.00 97.56 182 ASN A C 1
ATOM 1343 O O . ASN A 1 182 ? -2.513 6.625 -2.690 1.00 97.56 182 ASN A O 1
ATOM 1347 N N . ILE A 1 183 ? -3.609 5.576 -4.342 1.00 98.06 183 ILE A N 1
ATOM 1348 C CA . ILE A 1 183 ? -4.957 5.914 -3.898 1.00 98.06 183 ILE A CA 1
ATOM 1349 C C . ILE A 1 183 ? -5.886 4.761 -4.241 1.00 98.06 183 ILE A C 1
ATOM 1351 O O . ILE A 1 183 ? -5.842 4.229 -5.350 1.00 98.06 183 ILE A O 1
ATOM 1355 N N . GLY A 1 184 ? -6.733 4.369 -3.299 1.00 97.38 184 GLY A N 1
ATOM 1356 C CA . GLY A 1 184 ? -7.61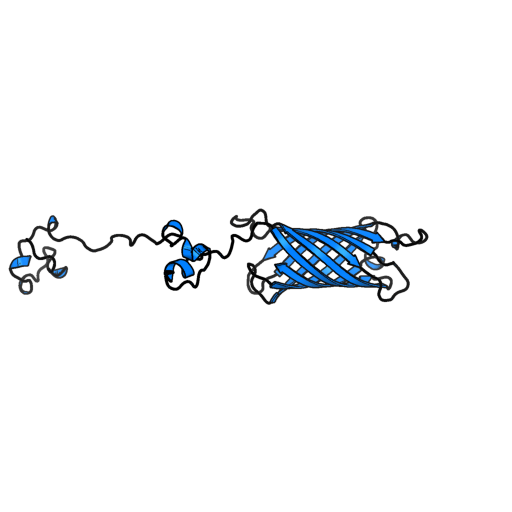2 3.229 -3.481 1.00 97.38 184 GLY A CA 1
ATOM 1357 C C . GLY A 1 184 ? -8.931 3.351 -2.749 1.00 97.38 184 GLY A C 1
ATOM 1358 O O . GLY A 1 184 ? -9.135 4.215 -1.895 1.00 97.38 184 GLY A O 1
ATOM 1359 N N . ALA A 1 185 ? -9.839 2.462 -3.125 1.00 97.00 185 ALA A N 1
ATOM 1360 C CA . ALA A 1 185 ? -11.150 2.322 -2.525 1.00 97.00 185 ALA A CA 1
ATOM 1361 C C . ALA A 1 185 ? -11.444 0.844 -2.277 1.00 97.00 185 ALA A C 1
ATOM 1363 O O . ALA A 1 185 ? -11.184 -0.012 -3.132 1.00 97.00 185 ALA A O 1
ATOM 1364 N N . ARG A 1 186 ? -12.014 0.551 -1.109 1.00 96.06 186 ARG A N 1
ATOM 1365 C CA . ARG A 1 186 ? -12.493 -0.786 -0.777 1.00 96.06 186 ARG A CA 1
ATOM 1366 C C . ARG A 1 186 ? -13.723 -1.104 -1.612 1.00 96.06 186 ARG A C 1
ATOM 1368 O O . ARG A 1 186 ? -14.642 -0.295 -1.724 1.00 96.06 186 ARG A O 1
ATOM 1375 N N . VAL A 1 187 ? -13.741 -2.303 -2.179 1.00 96.00 187 VAL A N 1
ATOM 1376 C CA . VAL A 1 187 ? -14.842 -2.798 -3.017 1.00 96.00 187 VAL A CA 1
ATOM 1377 C C . VAL A 1 187 ? -15.529 -4.025 -2.423 1.00 96.00 187 VAL A C 1
ATOM 1379 O O . VAL A 1 187 ? -16.624 -4.377 -2.856 1.00 96.00 187 VAL A O 1
ATOM 1382 N N . TYR A 1 188 ? -14.909 -4.676 -1.435 1.00 93.00 188 TYR A N 1
ATOM 1383 C CA . TYR A 1 188 ? -15.455 -5.848 -0.757 1.00 93.00 188 TYR A CA 1
ATOM 1384 C C . TYR A 1 188 ? -14.931 -5.964 0.678 1.00 93.00 188 TYR A C 1
ATOM 1386 O O . TYR A 1 188 ? -13.779 -5.619 0.937 1.00 93.00 188 TYR A O 1
ATOM 1394 N N . GLY A 1 189 ? -15.747 -6.527 1.573 1.00 86.88 189 GLY A N 1
ATOM 1395 C CA . GLY A 1 189 ? -15.384 -6.807 2.964 1.00 86.88 189 GLY A CA 1
ATOM 1396 C C . GLY A 1 189 ? -15.502 -5.598 3.891 1.00 86.88 189 GLY A C 1
ATOM 1397 O O . GLY A 1 189 ? -15.914 -4.509 3.481 1.00 86.88 189 GLY A O 1
ATOM 1398 N N . HIS A 1 190 ? -15.169 -5.802 5.162 1.00 81.06 190 HIS A N 1
ATOM 1399 C CA . HIS A 1 190 ? -15.146 -4.764 6.196 1.00 81.06 190 HIS A CA 1
ATOM 1400 C C . HIS A 1 190 ? -13.712 -4.456 6.614 1.00 81.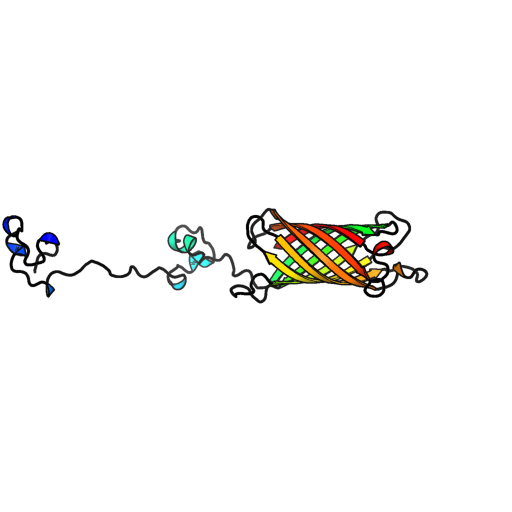06 190 HIS A C 1
ATOM 1402 O O . HIS A 1 190 ? -12.792 -5.206 6.294 1.00 81.06 190 HIS A O 1
ATOM 1408 N N . ARG A 1 191 ? -13.499 -3.318 7.284 1.00 74.31 191 ARG A N 1
ATOM 1409 C CA . ARG A 1 191 ? -12.146 -2.875 7.651 1.00 74.31 191 ARG A CA 1
ATOM 1410 C C . ARG A 1 191 ? -11.444 -3.891 8.536 1.00 74.31 191 ARG A C 1
ATOM 1412 O O . ARG A 1 191 ? -10.263 -4.128 8.313 1.00 74.31 191 ARG A O 1
ATOM 1419 N N . ASP A 1 192 ? -12.184 -4.495 9.448 1.00 74.69 192 ASP A N 1
ATOM 1420 C CA . ASP A 1 192 ? -11.641 -5.358 10.498 1.00 74.69 192 ASP A CA 1
ATOM 1421 C C . ASP A 1 192 ? -11.625 -6.840 10.095 1.00 74.69 192 ASP A C 1
ATOM 1423 O O . ASP A 1 192 ? -11.100 -7.679 10.814 1.00 74.69 192 ASP A O 1
ATOM 1427 N N . ASP A 1 193 ? -12.122 -7.143 8.894 1.00 81.38 193 ASP A N 1
ATOM 1428 C CA . ASP A 1 193 ? -12.141 -8.474 8.298 1.00 81.38 193 ASP A CA 1
ATOM 1429 C C . ASP A 1 193 ? -11.290 -8.522 7.026 1.00 81.38 193 ASP A C 1
ATOM 1431 O O . ASP A 1 193 ? -10.716 -7.520 6.565 1.00 81.38 193 ASP A O 1
ATOM 1435 N N . PHE A 1 194 ? -11.266 -9.707 6.407 1.00 88.00 194 PHE A N 1
ATOM 1436 C CA . PHE A 1 194 ? -10.768 -9.850 5.050 1.00 88.00 194 PHE A CA 1
ATOM 1437 C C . PHE A 1 194 ? -11.473 -8.867 4.110 1.00 88.00 194 PHE A C 1
ATOM 1439 O O . PHE A 1 194 ? -12.701 -8.881 3.971 1.00 88.00 194 PHE A O 1
ATOM 1446 N N . ASN A 1 195 ? -10.690 -8.039 3.425 1.00 93.44 195 ASN A N 1
ATOM 1447 C CA . ASN A 1 195 ? -11.222 -7.064 2.488 1.00 93.44 195 ASN A CA 1
ATOM 1448 C C . ASN A 1 195 ? -10.389 -6.949 1.216 1.00 93.44 195 ASN A C 1
ATOM 1450 O O . ASN A 1 195 ? -9.216 -7.327 1.162 1.00 93.44 195 ASN A O 1
ATOM 1454 N N . ILE A 1 196 ? -11.057 -6.454 0.174 1.00 96.56 196 ILE A N 1
ATOM 1455 C CA . ILE A 1 196 ? -10.479 -6.260 -1.151 1.00 96.56 196 ILE A CA 1
ATOM 1456 C C . ILE A 1 196 ? -10.667 -4.806 -1.553 1.00 96.56 196 ILE A C 1
ATOM 1458 O O . ILE A 1 196 ? -11.779 -4.269 -1.492 1.00 96.56 196 ILE A O 1
ATOM 1462 N N . SER A 1 197 ? -9.589 -4.192 -2.022 1.00 97.62 197 SER A N 1
ATOM 1463 C CA . SER A 1 197 ? -9.581 -2.823 -2.521 1.00 97.62 197 SER A CA 1
ATOM 1464 C C . SER A 1 197 ? -9.035 -2.755 -3.941 1.00 97.62 197 SER A C 1
ATOM 1466 O O . SER A 1 197 ? -8.143 -3.514 -4.309 1.00 97.62 197 SER A O 1
ATOM 1468 N N . VAL A 1 198 ? -9.559 -1.825 -4.735 1.00 98.06 198 VAL A N 1
ATOM 1469 C CA . VAL A 1 198 ? -8.964 -1.419 -6.014 1.00 98.06 198 VAL A CA 1
ATOM 1470 C C . VAL A 1 198 ? -8.117 -0.183 -5.753 1.00 98.06 198 VAL A C 1
ATOM 1472 O O . VAL A 1 198 ? -8.555 0.710 -5.026 1.00 98.06 198 VAL A O 1
ATOM 1475 N N . PHE A 1 199 ? -6.934 -0.102 -6.352 1.00 98.19 199 PHE A N 1
ATOM 1476 C CA . PHE A 1 199 ? -6.071 1.065 -6.213 1.00 98.19 199 PHE A CA 1
ATOM 1477 C C . PHE A 1 199 ? -5.396 1.459 -7.517 1.00 98.19 199 PHE A C 1
ATOM 1479 O O . PHE A 1 199 ? -5.202 0.635 -8.409 1.00 98.19 199 PHE A O 1
ATOM 1486 N N . LEU A 1 200 ? -5.037 2.734 -7.595 1.00 98.19 200 LEU A N 1
ATOM 1487 C CA . LEU A 1 200 ? -4.122 3.289 -8.576 1.00 98.19 200 LEU A CA 1
ATOM 1488 C C . LEU A 1 200 ? -2.791 3.575 -7.889 1.00 98.19 200 LEU A C 1
ATOM 1490 O O . LEU A 1 200 ? -2.773 4.021 -6.739 1.00 98.19 200 LEU A O 1
ATOM 1494 N N . GLU A 1 201 ? -1.696 3.338 -8.596 1.00 96.75 201 GLU A N 1
ATOM 1495 C CA . GLU A 1 201 ? -0.343 3.602 -8.117 1.00 96.75 201 GLU A CA 1
ATOM 1496 C C . GLU A 1 201 ? 0.445 4.390 -9.160 1.00 96.75 201 GLU A C 1
ATOM 1498 O O . GLU A 1 201 ? 0.318 4.160 -10.362 1.00 96.75 201 GLU A O 1
ATOM 1503 N N . ALA A 1 202 ? 1.252 5.328 -8.683 1.00 94.38 202 ALA A N 1
ATOM 1504 C CA . ALA A 1 202 ? 2.278 6.007 -9.449 1.00 94.38 202 ALA A CA 1
ATOM 1505 C C . ALA A 1 202 ? 3.619 5.787 -8.749 1.00 94.38 202 ALA A C 1
ATOM 1507 O O . ALA A 1 202 ? 3.702 5.903 -7.524 1.00 94.38 202 ALA A O 1
ATOM 1508 N N . ARG A 1 203 ? 4.653 5.489 -9.528 1.00 91.56 203 ARG A N 1
ATOM 1509 C CA . ARG A 1 203 ? 6.028 5.308 -9.059 1.00 91.56 203 ARG A CA 1
ATOM 1510 C C . ARG A 1 203 ? 6.993 6.033 -9.999 1.00 91.56 203 ARG A C 1
ATOM 1512 O O . ARG A 1 203 ? 6.766 6.067 -11.213 1.00 91.56 203 ARG A O 1
ATOM 1519 N N . ASN A 1 204 ? 8.028 6.646 -9.442 1.00 87.12 204 ASN A N 1
ATOM 1520 C CA . ASN A 1 204 ? 9.029 7.402 -10.194 1.00 87.12 204 ASN A CA 1
ATOM 1521 C C . ASN A 1 204 ? 10.356 7.412 -9.427 1.00 87.12 204 ASN A C 1
ATOM 1523 O O . ASN A 1 204 ? 10.326 7.573 -8.205 1.00 87.12 204 ASN A O 1
ATOM 1527 N N . ALA A 1 205 ? 11.479 7.255 -10.127 1.00 79.62 205 ALA A N 1
ATOM 1528 C CA . ALA A 1 205 ? 12.798 7.273 -9.508 1.00 79.62 205 ALA A CA 1
ATOM 1529 C C . ALA A 1 205 ? 13.115 8.672 -8.944 1.00 79.62 205 ALA A C 1
ATOM 1531 O O . ALA A 1 205 ? 12.732 9.699 -9.509 1.00 79.62 205 ALA A O 1
ATOM 1532 N N . VAL A 1 206 ? 13.761 8.731 -7.776 1.00 75.19 206 VAL A N 1
ATOM 1533 C CA . VAL A 1 206 ? 14.022 9.992 -7.046 1.00 75.19 206 VAL A CA 1
ATOM 1534 C C . VAL A 1 206 ? 14.939 10.944 -7.823 1.00 75.19 206 VAL A C 1
ATOM 1536 O O . VAL A 1 206 ? 14.822 12.166 -7.702 1.00 75.19 206 VAL A O 1
ATOM 1539 N N . ASP A 1 207 ? 15.872 10.405 -8.588 1.00 65.56 207 ASP A N 1
ATOM 1540 C CA . ASP A 1 207 ? 16.820 11.127 -9.433 1.00 65.56 207 ASP A CA 1
ATOM 1541 C C . ASP A 1 207 ? 16.226 11.588 -10.774 1.00 65.56 207 ASP A C 1
ATOM 1543 O O . ASP A 1 207 ? 16.772 12.504 -11.390 1.00 65.56 207 ASP A O 1
ATOM 1547 N N . GLU A 1 208 ? 15.048 11.083 -11.144 1.00 59.09 208 GLU A N 1
ATOM 1548 C CA . GLU A 1 208 ? 14.337 11.398 -12.393 1.00 59.09 208 GLU A CA 1
ATOM 1549 C C . GLU A 1 208 ? 13.097 12.288 -12.192 1.00 59.09 208 GLU A C 1
ATOM 1551 O O . GLU A 1 208 ? 12.262 12.450 -13.087 1.00 59.09 208 GLU A O 1
ATOM 1556 N N . LEU A 1 209 ? 12.962 12.926 -11.024 1.00 63.88 209 LEU A N 1
ATOM 1557 C CA . LEU A 1 209 ? 11.807 13.774 -10.689 1.00 63.88 209 LEU A CA 1
ATOM 1558 C C . LEU A 1 209 ? 11.597 14.964 -11.650 1.00 63.88 209 LEU A C 1
ATOM 1560 O O . LEU A 1 209 ? 10.511 15.548 -11.670 1.00 63.88 209 LEU A O 1
ATOM 1564 N N . SER A 1 210 ? 12.614 15.363 -12.425 1.00 60.59 210 SER A N 1
ATOM 1565 C CA . SER A 1 210 ? 12.495 16.397 -13.465 1.00 60.59 210 SER A CA 1
ATOM 1566 C C . SER A 1 210 ? 11.877 15.905 -14.774 1.00 60.59 210 SER A C 1
ATOM 1568 O O . SER A 1 210 ? 11.376 16.736 -15.531 1.00 60.59 210 SER A O 1
ATOM 1570 N N . ASP A 1 211 ? 11.863 14.592 -15.004 1.00 61.00 211 ASP A N 1
ATOM 1571 C CA . ASP A 1 211 ? 11.507 13.935 -16.268 1.00 61.00 211 ASP A CA 1
ATOM 1572 C C . ASP A 1 211 ? 10.430 12.855 -16.032 1.00 61.00 211 ASP A C 1
ATOM 1574 O O . ASP A 1 211 ? 10.418 11.776 -16.629 1.00 61.00 211 ASP A O 1
ATOM 1578 N N . MET A 1 212 ? 9.475 13.161 -15.139 1.00 60.22 212 MET A N 1
ATOM 1579 C CA . MET A 1 212 ? 8.352 12.275 -14.791 1.00 60.22 212 MET A CA 1
ATOM 1580 C C . MET A 1 212 ? 7.510 11.839 -16.001 1.00 60.22 212 MET A C 1
ATOM 1582 O O . MET A 1 212 ? 6.821 10.821 -15.928 1.00 60.22 212 MET A O 1
ATOM 1586 N N . ASP A 1 213 ? 7.506 12.614 -17.087 1.00 57.84 213 ASP A N 1
ATOM 1587 C CA . ASP A 1 213 ? 6.775 12.304 -18.317 1.00 57.84 213 ASP A CA 1
ATOM 1588 C C . ASP A 1 213 ? 7.438 11.206 -19.162 1.00 57.84 213 ASP A C 1
ATOM 1590 O O . ASP A 1 213 ? 6.757 10.595 -19.986 1.00 57.84 213 ASP A O 1
ATOM 1594 N N . GLN A 1 214 ? 8.723 10.931 -18.935 1.00 60.94 214 GLN A N 1
ATOM 1595 C CA . GLN A 1 214 ? 9.486 9.889 -19.626 1.00 60.94 214 GLN A CA 1
ATOM 1596 C C . GLN A 1 214 ? 9.590 8.616 -18.775 1.00 60.94 214 GLN A C 1
ATOM 1598 O O . GLN A 1 214 ? 9.295 7.528 -19.268 1.00 60.94 214 GLN A O 1
ATOM 1603 N N . TYR A 1 215 ? 9.862 8.753 -17.473 1.00 69.50 215 TYR A N 1
ATOM 1604 C CA . TYR A 1 215 ? 10.193 7.602 -16.615 1.00 69.50 215 TYR A CA 1
ATOM 1605 C C . TYR A 1 215 ? 9.155 7.285 -15.527 1.00 69.50 215 TYR A C 1
ATOM 1607 O O . TYR A 1 215 ? 9.282 6.340 -14.741 1.00 69.50 215 TYR A O 1
ATOM 1615 N N . GLY A 1 216 ? 8.064 8.056 -15.472 1.00 81.88 216 GLY A N 1
ATOM 1616 C CA . GLY A 1 216 ? 6.932 7.767 -14.599 1.00 81.88 216 GLY A CA 1
ATOM 1617 C C . GLY A 1 216 ? 6.247 6.453 -14.978 1.00 81.88 216 GLY A C 1
ATOM 1618 O O . GLY A 1 216 ? 5.928 6.210 -16.148 1.00 81.88 216 GLY A O 1
ATOM 1619 N N . ARG A 1 217 ? 5.981 5.617 -13.972 1.00 88.12 217 ARG A N 1
ATOM 1620 C CA . ARG A 1 217 ? 5.276 4.340 -14.112 1.00 88.12 217 ARG A CA 1
ATOM 1621 C C . ARG A 1 217 ? 3.940 4.427 -13.370 1.00 88.12 217 ARG A C 1
ATOM 1623 O O . ARG A 1 217 ? 3.896 4.793 -12.196 1.00 88.12 217 ARG A O 1
ATOM 1630 N N . PHE A 1 218 ? 2.846 4.090 -14.048 1.00 92.44 218 PHE A N 1
ATOM 1631 C CA . PHE A 1 218 ? 1.478 4.225 -13.533 1.00 92.44 218 PHE A CA 1
ATOM 1632 C C . PHE A 1 218 ? 0.724 2.908 -13.643 1.00 92.44 218 PHE A C 1
ATOM 1634 O O . PHE A 1 218 ? 0.859 2.190 -14.633 1.00 92.44 218 PHE A O 1
ATOM 1641 N N . GLY A 1 219 ? -0.088 2.583 -12.643 1.00 93.75 219 GLY A N 1
ATOM 1642 C CA . GLY A 1 219 ? -0.709 1.272 -12.558 1.00 93.75 219 GLY A CA 1
ATOM 1643 C C . GLY A 1 219 ? -2.040 1.235 -11.843 1.00 93.75 219 GLY A C 1
ATOM 1644 O O . GLY A 1 219 ? -2.466 2.189 -11.192 1.00 93.75 219 GLY A O 1
ATOM 1645 N N . ILE A 1 220 ? -2.685 0.084 -11.985 1.00 97.81 220 ILE A N 1
ATOM 1646 C CA . ILE A 1 220 ? -3.918 -0.289 -11.301 1.00 97.81 220 ILE A CA 1
ATOM 1647 C C . ILE A 1 220 ? -3.740 -1.677 -10.693 1.00 97.81 220 ILE A C 1
ATOM 1649 O O . ILE A 1 220 ? -3.152 -2.565 -11.315 1.00 97.81 220 ILE A O 1
ATOM 1653 N N . GLY A 1 221 ? -4.264 -1.878 -9.490 1.00 97.88 221 GLY A N 1
ATOM 1654 C CA . GLY A 1 221 ? -4.133 -3.142 -8.784 1.00 97.88 221 GLY A CA 1
ATOM 1655 C C . GLY A 1 221 ? -5.307 -3.470 -7.880 1.00 97.88 221 GLY A C 1
ATOM 1656 O O . GLY A 1 221 ? -6.192 -2.650 -7.619 1.00 97.88 221 GLY A O 1
ATOM 1657 N N . LEU A 1 222 ? -5.288 -4.713 -7.416 1.00 98.38 222 LEU A N 1
ATOM 1658 C CA . LEU A 1 222 ? -6.125 -5.234 -6.354 1.00 98.38 222 LEU A CA 1
ATOM 1659 C C . LEU A 1 222 ? -5.268 -5.471 -5.120 1.00 98.38 222 LEU A C 1
ATOM 1661 O O . LEU A 1 222 ? -4.176 -6.030 -5.214 1.00 98.38 222 LEU A O 1
ATOM 1665 N N . ARG A 1 223 ? -5.803 -5.067 -3.976 1.00 98.00 223 ARG A N 1
ATOM 1666 C CA . ARG A 1 223 ? -5.213 -5.238 -2.656 1.00 98.00 223 ARG A CA 1
ATOM 1667 C C . ARG A 1 223 ? -6.096 -6.140 -1.821 1.00 98.00 223 ARG A C 1
ATOM 1669 O O . ARG A 1 223 ? -7.290 -5.881 -1.705 1.00 98.00 223 ARG A O 1
ATOM 1676 N N . PHE A 1 224 ? -5.492 -7.153 -1.229 1.00 97.44 224 PHE A N 1
ATOM 1677 C CA . PHE A 1 224 ? -6.109 -8.103 -0.319 1.00 97.44 224 PHE A CA 1
ATOM 1678 C C . PHE A 1 224 ? -5.537 -7.863 1.069 1.00 97.44 224 PHE A C 1
ATOM 1680 O O . PHE A 1 224 ? -4.320 -7.861 1.237 1.00 97.44 224 PHE A O 1
ATOM 1687 N N . GLN A 1 225 ? -6.403 -7.659 2.052 1.00 93.69 225 GLN A N 1
ATOM 1688 C CA . GLN A 1 225 ? -6.008 -7.432 3.440 1.00 93.69 225 GLN A CA 1
ATOM 1689 C C . GLN A 1 225 ? -6.667 -8.494 4.308 1.00 93.69 225 GLN A C 1
ATOM 1691 O O . GLN A 1 225 ? -7.874 -8.701 4.195 1.00 93.69 225 GLN A O 1
ATOM 1696 N N . HIS A 1 226 ? -5.864 -9.167 5.130 1.00 87.00 226 HIS A N 1
ATOM 1697 C CA . HIS A 1 226 ? -6.290 -10.098 6.170 1.00 87.00 226 HIS A CA 1
ATOM 1698 C C . HIS A 1 226 ? -5.795 -9.532 7.498 1.00 87.00 226 HIS A C 1
ATOM 1700 O O . HIS A 1 226 ? -4.588 -9.658 7.809 1.00 87.00 226 HIS A O 1
#

Secondary structure (DSS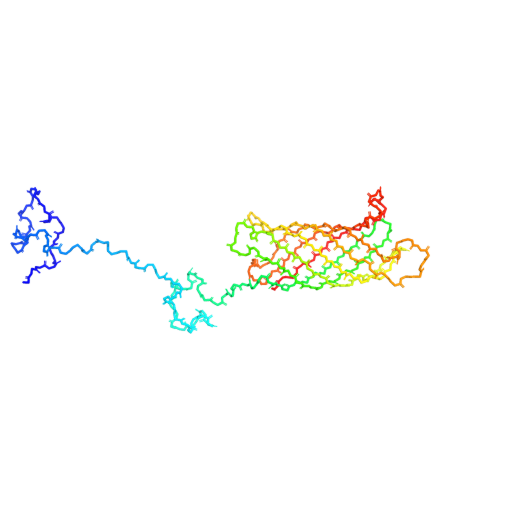P, 8-state):
---TT--GGGSSS-S-GGGS-GGGSS--GGGS---S--------GGGS-THHHH-TT-TT--HHHHHTT-SSS----SEEEEEEEEEEEETTTEEEEEEEEEEEE-TTTTSTTTTEEEEEEEEEE-EEEESS---EEEEEEEEEEEE-SSS-EEEEEEEEEEEE---SSSGGGS-EEEEEEEEEEEEES-TTS-EEEEEEEEEEEGGGTT-HHHH-EEEEEEEEE-

Organism: NCBI:txid1859133

pLDDT: mean 77.25, std 17.43, range [42.62, 98.38]